Protein AF-A0AAV2GGN6-F1 (afdb_monomer)

pLDDT: mean 74.14, std 17.9, range [35.09, 96.12]

Sequence (179 aa):
MTMHTSRIVDLETQMGAIRLQMDFQHQDLKGVIAALATSTKESIAALTASLMRTQETLTLPSSLRNNYDQRPDHLHFRHQPRRPSIVDPYPRRELPYFSSSDPQVWVSKCNEIFMLYSILEDQKVDLISYYLEGRAHTWFEGWSSRRFPLLWGNFVDGLLRWFGSQVQTNVIATCNQLQ

Organism: NCBI:txid586398

Secondary structure (DSSP, 8-state):
-HHHHHHHHHHHHHHHHHHHHHHHHHHHHHHHHHHHHHHHHHHHHHHHHHHHHHHTTSS--S--------------------------SS---PPPPBSSS-HHHHHHHHHHHHHHTT--HHHHHHHHHTTB-THHHHHHHHHHTT-SS--HHHHHHHHHHHHHHHHHHHHHHHHTS--

Nearest PDB structures (foldseek):
  7r23-assembly1_A  TM=7.456E-01  e=6.331E-02  Homo sapiens
  7r24-assembly1_A  TM=7.784E-01  e=8.859E-02  Rattus norvegicus
  6s7x-assembly1_B  TM=8.802E-01  e=2.427E-01  Drosophila melanogaster
  6taq-assembly1_A  TM=8.472E-01  e=6.219E-01  Drosophila melanogaster

Mean predicted aligned error: 20.56 Å

Solvent-accessible surface area (backbone atoms only — not comparable to full-atom values): 11081 Å² total; per-residue (Å²): 127,69,68,65,55,55,54,49,54,50,50,53,50,51,52,51,51,52,50,53,51,50,53,50,53,52,50,51,53,51,49,53,52,51,53,52,53,50,51,54,53,51,51,54,52,52,50,52,55,52,52,56,61,59,55,65,76,71,62,76,78,87,80,83,80,82,87,88,88,76,84,83,92,78,94,72,78,93,70,74,79,74,72,79,72,81,70,68,90,56,82,82,76,72,80,76,74,41,61,83,67,66,60,67,64,50,52,54,53,52,51,53,49,33,65,76,68,65,58,50,65,80,48,47,42,65,60,47,56,78,38,37,34,69,67,44,33,61,49,45,59,66,57,51,77,78,51,81,81,60,46,47,70,62,50,51,55,50,48,42,61,70,53,53,58,60,58,56,54,55,58,59,54,61,67,72,73,76,122

Foldseek 3Di:
DPPVVVVVVVVVVVVVVVVVVVVVVVVVVVVVVVVVVVVVVVVVVVVVVVVVVVVVVPDDPPPPPDDDPDDDDDDDDPDDPDDPDPPPPDPPPDQAADDQPDLVVSLVSLVVVCVVVVPDQQCSLVVCLVRYDDPRNVQCVVVVVPDPPPGPVVVSVSCCVVRVVVVVVVVVVVVVVPD

Structure (mmCIF, N/CA/C/O backbone):
data_AF-A0AAV2GGN6-F1
#
_entry.id   AF-A0AAV2GGN6-F1
#
loop_
_atom_site.group_PDB
_atom_site.id
_atom_site.type_symbol
_atom_site.label_atom_id
_atom_site.label_alt_id
_atom_site.label_comp_id
_atom_site.label_asym_id
_atom_site.label_entity_id
_atom_site.label_seq_id
_atom_site.pdbx_PDB_ins_code
_atom_site.Cartn_x
_atom_site.Cartn_y
_atom_site.Cartn_z
_atom_site.occupancy
_atom_site.B_iso_or_equiv
_atom_site.auth_seq_id
_atom_site.auth_comp_id
_atom_site.auth_asym_id
_atom_site.auth_atom_id
_atom_site.pdbx_PDB_model_num
ATOM 1 N N . MET A 1 1 ? -59.449 15.358 -0.292 1.00 55.81 1 MET A N 1
ATOM 2 C CA . MET A 1 1 ? -58.340 15.893 0.535 1.00 55.81 1 MET A CA 1
ATOM 3 C C . MET A 1 1 ? -57.733 14.876 1.511 1.00 55.81 1 MET A C 1
ATOM 5 O O . MET A 1 1 ? -56.633 15.116 1.977 1.00 55.81 1 MET A O 1
ATOM 9 N N . THR A 1 2 ? -58.372 13.733 1.788 1.00 64.38 2 THR A N 1
ATOM 10 C CA . THR A 1 2 ? -57.956 12.762 2.826 1.00 64.38 2 THR A CA 1
ATOM 11 C C . THR A 1 2 ? -56.895 11.734 2.404 1.00 64.38 2 THR A C 1
ATOM 13 O O . THR A 1 2 ? -56.201 11.194 3.256 1.00 64.38 2 THR A O 1
ATOM 16 N N . MET A 1 3 ? -56.723 11.451 1.107 1.00 66.44 3 MET A N 1
ATOM 17 C CA . MET A 1 3 ? -55.714 10.471 0.665 1.00 66.44 3 MET A CA 1
ATOM 18 C C . MET A 1 3 ? -54.274 10.998 0.706 1.00 66.44 3 MET A C 1
ATOM 20 O O . MET A 1 3 ? -53.355 10.246 1.019 1.00 66.44 3 MET A O 1
ATOM 24 N N . HIS A 1 4 ? -54.061 12.287 0.427 1.00 65.25 4 HIS A N 1
ATOM 25 C CA . HIS A 1 4 ? -52.716 12.872 0.435 1.00 65.25 4 HIS A CA 1
ATOM 26 C C . HIS A 1 4 ? -52.099 12.898 1.837 1.00 65.25 4 HIS A C 1
ATOM 28 O O . HIS A 1 4 ? -50.909 12.637 1.982 1.00 65.25 4 HIS A O 1
ATOM 34 N N . THR A 1 5 ? -52.904 13.148 2.870 1.00 77.62 5 THR A N 1
ATOM 35 C CA . THR A 1 5 ? -52.447 13.169 4.265 1.00 77.62 5 THR A CA 1
ATOM 36 C C . THR A 1 5 ? -52.051 11.778 4.755 1.00 77.62 5 THR A C 1
ATOM 38 O O . THR A 1 5 ? -51.031 11.641 5.419 1.00 77.62 5 THR A O 1
ATOM 41 N N . SER A 1 6 ? -52.781 10.730 4.357 1.00 81.69 6 SER A N 1
ATOM 42 C CA . SER A 1 6 ? -52.441 9.346 4.718 1.00 81.69 6 SER A CA 1
ATOM 43 C C . SER A 1 6 ? -51.092 8.901 4.148 1.00 81.69 6 SER A C 1
ATOM 45 O O . SER A 1 6 ? -50.343 8.205 4.825 1.00 81.69 6 SER A O 1
ATOM 47 N N . ARG A 1 7 ? -50.766 9.309 2.914 1.00 88.81 7 ARG A N 1
ATOM 48 C CA . ARG A 1 7 ? -49.486 8.974 2.271 1.00 88.81 7 ARG A CA 1
ATOM 49 C C . ARG A 1 7 ? -48.304 9.713 2.903 1.00 88.81 7 ARG A C 1
ATOM 51 O O . ARG A 1 7 ? -47.210 9.168 2.946 1.00 88.81 7 ARG A O 1
ATOM 58 N N . ILE A 1 8 ? -48.520 10.933 3.395 1.00 86.06 8 ILE A N 1
ATOM 59 C CA . ILE A 1 8 ? -47.489 11.699 4.110 1.00 86.06 8 ILE A CA 1
ATOM 60 C C . ILE A 1 8 ? -47.148 11.016 5.441 1.00 86.06 8 ILE A C 1
ATOM 62 O O . ILE A 1 8 ? -45.977 10.765 5.698 1.00 86.06 8 ILE A O 1
ATOM 66 N N . VAL A 1 9 ? -48.155 10.618 6.225 1.00 88.88 9 VAL A N 1
ATOM 67 C CA . VAL A 1 9 ? -47.948 9.929 7.515 1.00 88.88 9 VAL A CA 1
ATOM 68 C C . VAL A 1 9 ? -47.248 8.575 7.341 1.00 88.88 9 VAL A C 1
ATOM 70 O O . VAL A 1 9 ? -46.387 8.210 8.142 1.00 88.88 9 VAL A O 1
ATOM 73 N N . ASP A 1 10 ? -47.574 7.836 6.278 1.00 92.06 10 ASP A N 1
ATOM 74 C CA . ASP A 1 10 ? -46.910 6.567 5.955 1.00 92.06 10 ASP A CA 1
ATOM 75 C C . ASP A 1 10 ? -45.419 6.770 5.628 1.00 92.06 10 ASP A C 1
ATOM 77 O O . ASP A 1 10 ? -44.558 6.082 6.175 1.00 92.06 10 ASP A O 1
ATOM 81 N N . LEU A 1 11 ? -45.090 7.782 4.817 1.00 90.62 11 LEU A N 1
ATOM 82 C CA . LEU A 1 11 ? -43.700 8.134 4.511 1.00 90.62 11 LEU A CA 1
ATOM 83 C C . LEU A 1 11 ? -42.930 8.610 5.749 1.00 90.62 11 LEU A C 1
ATOM 85 O O . LEU A 1 11 ? -41.775 8.230 5.925 1.00 90.62 11 LEU A O 1
ATOM 89 N N . GLU A 1 12 ? -43.549 9.407 6.620 1.00 91.69 12 GLU A N 1
ATOM 90 C CA . GLU A 1 12 ? -42.946 9.836 7.889 1.00 91.69 12 GLU A CA 1
ATOM 91 C C . GLU A 1 12 ? -42.658 8.643 8.807 1.00 91.69 12 GLU A C 1
ATOM 93 O O . GLU A 1 12 ? -41.586 8.559 9.409 1.00 91.69 12 GLU A O 1
ATOM 98 N N . THR A 1 13 ? -43.573 7.674 8.850 1.00 94.44 13 THR A N 1
ATOM 99 C CA . THR A 1 13 ? -43.412 6.440 9.628 1.00 94.44 13 THR A CA 1
ATOM 100 C C . THR A 1 13 ? -42.277 5.580 9.071 1.00 94.44 13 THR A C 1
ATOM 102 O O . THR A 1 13 ? -41.410 5.137 9.827 1.00 94.44 13 THR A O 1
ATOM 105 N N . GLN A 1 14 ? -42.222 5.387 7.750 1.00 93.94 14 GLN A N 1
ATOM 106 C CA . GLN A 1 14 ? -41.139 4.646 7.094 1.00 93.94 14 GLN A CA 1
ATOM 107 C C . GLN A 1 14 ? -39.782 5.328 7.294 1.00 93.94 14 GLN A C 1
ATOM 109 O O . GLN A 1 14 ? -38.791 4.665 7.596 1.00 93.94 14 GLN A O 1
ATOM 114 N N . MET A 1 15 ? -39.730 6.655 7.187 1.00 92.56 15 MET A N 1
ATOM 115 C CA . MET A 1 15 ? -38.515 7.433 7.423 1.00 92.56 15 MET A CA 1
ATOM 116 C C . MET A 1 15 ? -38.046 7.318 8.879 1.00 92.56 15 MET A C 1
ATOM 118 O O . MET A 1 15 ? -36.849 7.171 9.128 1.00 92.56 15 MET A O 1
ATOM 122 N N . GLY A 1 16 ? -38.981 7.317 9.834 1.00 94.88 16 GLY A N 1
ATOM 123 C CA . GLY A 1 16 ? -38.703 7.041 11.242 1.00 94.88 16 GLY A CA 1
ATOM 124 C C . GLY A 1 16 ? -38.118 5.643 11.459 1.00 94.88 16 GLY A C 1
ATOM 125 O O . GLY A 1 16 ? -37.103 5.505 12.139 1.00 94.88 16 GLY A O 1
ATOM 126 N N . ALA A 1 17 ? -38.694 4.619 10.825 1.00 94.31 17 ALA A N 1
ATOM 127 C CA . ALA A 1 17 ? -38.195 3.246 10.902 1.00 94.31 17 ALA A CA 1
ATOM 128 C C . ALA A 1 17 ? -36.783 3.100 10.307 1.00 94.31 17 ALA A C 1
ATOM 130 O O . ALA A 1 17 ? -35.915 2.487 10.925 1.00 94.31 17 ALA A O 1
ATOM 131 N N . ILE A 1 18 ? -36.521 3.717 9.148 1.00 94.88 18 ILE A N 1
ATOM 132 C CA . ILE A 1 18 ? -35.189 3.724 8.520 1.00 94.88 18 ILE A CA 1
ATOM 133 C C . ILE A 1 18 ? -34.170 4.427 9.417 1.00 94.88 18 ILE A C 1
ATOM 135 O O . ILE A 1 18 ? -33.051 3.940 9.575 1.00 94.88 18 ILE A O 1
ATOM 139 N N . ARG A 1 19 ? -34.548 5.551 10.035 1.00 94.88 19 ARG A N 1
ATOM 140 C CA . ARG A 1 19 ? -33.668 6.282 10.950 1.00 94.88 19 ARG A CA 1
ATOM 141 C C . ARG A 1 19 ? -33.281 5.432 12.159 1.00 94.88 19 ARG A C 1
ATOM 143 O O . ARG A 1 19 ? -32.097 5.328 12.457 1.00 94.88 19 ARG A O 1
ATOM 150 N N . LEU A 1 20 ? -34.252 4.772 12.790 1.00 95.31 20 LEU A N 1
ATOM 151 C CA . LEU A 1 20 ? -33.992 3.863 13.910 1.00 95.31 20 LEU A CA 1
ATOM 152 C C . LEU A 1 20 ? -33.123 2.669 13.494 1.00 95.31 20 LEU A C 1
ATOM 154 O O . LEU A 1 20 ? -32.221 2.282 14.234 1.00 95.31 20 LEU A O 1
ATOM 158 N N . GLN A 1 21 ? -33.346 2.117 12.299 1.00 96.12 21 GLN A N 1
ATOM 159 C CA . GLN A 1 21 ? -32.518 1.037 11.763 1.00 96.12 21 GLN A CA 1
ATOM 160 C C . GLN A 1 21 ? -31.066 1.486 11.547 1.00 96.12 21 GLN A C 1
ATOM 162 O O . GLN A 1 21 ? -30.135 0.757 11.889 1.00 96.12 21 GLN A O 1
ATOM 167 N N . MET A 1 22 ? -30.866 2.685 10.998 1.00 92.81 22 MET A N 1
ATOM 168 C CA . MET A 1 22 ? -29.540 3.270 10.804 1.00 92.81 22 MET A CA 1
ATOM 169 C C . MET A 1 22 ? -28.834 3.514 12.143 1.00 92.81 22 MET A C 1
ATOM 171 O O . MET A 1 22 ? -27.654 3.190 12.271 1.00 92.81 22 MET A O 1
ATOM 175 N N . ASP A 1 23 ? -29.552 4.018 13.151 1.00 95.19 23 ASP A N 1
ATOM 176 C CA . ASP A 1 23 ? -29.012 4.221 14.499 1.00 95.19 23 ASP A CA 1
ATOM 177 C C . ASP A 1 23 ? -28.602 2.887 15.149 1.00 95.19 23 ASP A C 1
ATOM 179 O O . ASP A 1 23 ? -27.521 2.793 15.736 1.00 95.19 23 ASP A O 1
ATOM 183 N N . PHE A 1 24 ? -29.408 1.834 14.976 1.00 95.44 24 PHE A N 1
ATOM 184 C CA . PHE A 1 24 ? -29.089 0.489 15.457 1.00 95.44 24 PHE A CA 1
ATOM 185 C C . PHE A 1 24 ? -27.831 -0.080 14.788 1.00 95.44 24 PHE A C 1
ATOM 187 O O . PHE A 1 24 ? -26.918 -0.530 15.477 1.00 95.44 24 PHE A O 1
ATOM 194 N N . GLN A 1 25 ? -27.736 -0.008 13.455 1.00 93.19 25 GLN A N 1
ATOM 195 C CA . GLN A 1 25 ? -26.551 -0.475 12.726 1.00 93.19 25 GLN A CA 1
ATOM 196 C C . GLN A 1 25 ? -25.294 0.312 13.110 1.00 93.19 25 GLN A C 1
ATOM 198 O O . GLN A 1 25 ? -24.215 -0.263 13.246 1.00 93.19 25 GLN A O 1
ATOM 203 N N .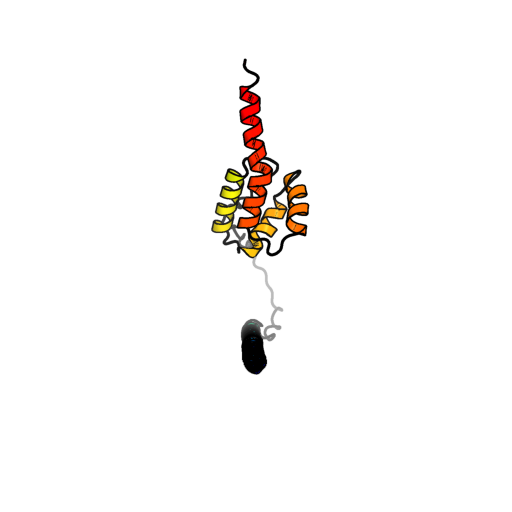 HIS A 1 26 ? -25.424 1.624 13.325 1.00 94.44 26 HIS A N 1
ATOM 204 C CA . HIS A 1 26 ? -24.313 2.460 13.772 1.00 94.44 26 HIS A CA 1
ATOM 205 C C . HIS A 1 26 ? -23.839 2.083 15.176 1.00 94.44 26 HIS A C 1
ATOM 207 O O . HIS A 1 26 ? -22.638 2.083 15.455 1.00 94.44 26 HIS A O 1
ATOM 213 N N . GLN A 1 27 ? -24.768 1.754 16.073 1.00 92.81 27 GLN A N 1
ATOM 214 C CA . GLN A 1 27 ? -24.443 1.308 17.423 1.00 92.81 27 GLN A CA 1
ATOM 215 C C . GLN A 1 27 ? -23.783 -0.075 17.430 1.00 92.81 27 GLN A C 1
ATOM 217 O O . GLN A 1 27 ? -22.797 -0.263 18.144 1.00 92.81 27 GLN A O 1
ATOM 222 N N . ASP A 1 28 ? -24.275 -1.007 16.614 1.00 94.50 28 ASP A N 1
ATOM 223 C CA . ASP A 1 28 ? -23.679 -2.334 16.445 1.00 94.50 28 ASP A CA 1
ATOM 224 C C . ASP A 1 28 ? -22.240 -2.231 15.921 1.00 94.50 28 ASP A C 1
ATOM 226 O O . ASP A 1 28 ? -21.305 -2.745 16.537 1.00 94.50 28 ASP A O 1
ATOM 230 N N . LEU A 1 29 ? -22.028 -1.430 14.871 1.00 92.38 29 LEU A N 1
ATOM 231 C CA . LEU A 1 29 ? -20.703 -1.194 14.298 1.00 92.38 29 LEU A CA 1
ATOM 232 C C . LEU A 1 29 ? -19.735 -0.575 15.318 1.00 92.38 29 LEU A C 1
ATOM 234 O O . LEU A 1 29 ? -18.584 -1.002 15.422 1.00 92.38 29 LEU A O 1
ATOM 238 N N . LYS A 1 30 ? -20.197 0.385 16.131 1.00 93.81 30 LYS A N 1
ATOM 239 C CA . LYS A 1 30 ? -19.409 0.923 17.253 1.00 93.81 30 LYS A CA 1
ATOM 240 C C . LYS A 1 30 ? -19.057 -0.149 18.284 1.00 93.81 30 LYS A C 1
ATOM 242 O O . LYS A 1 30 ? -17.935 -0.145 18.790 1.00 93.81 30 LYS A O 1
ATOM 247 N N . GLY A 1 31 ? -19.988 -1.052 18.586 1.00 95.38 31 GLY A N 1
ATOM 248 C CA . GLY A 1 31 ? -19.770 -2.179 19.491 1.00 95.38 31 GLY A CA 1
ATOM 249 C C . GLY A 1 31 ? -18.685 -3.125 18.979 1.00 95.38 31 GLY A C 1
ATOM 250 O O . GLY A 1 31 ? -17.745 -3.434 19.711 1.00 95.38 31 GLY A O 1
ATOM 251 N N . VAL A 1 32 ? -18.759 -3.509 17.703 1.00 95.81 32 VAL A N 1
ATOM 252 C CA . VAL A 1 32 ? -17.763 -4.375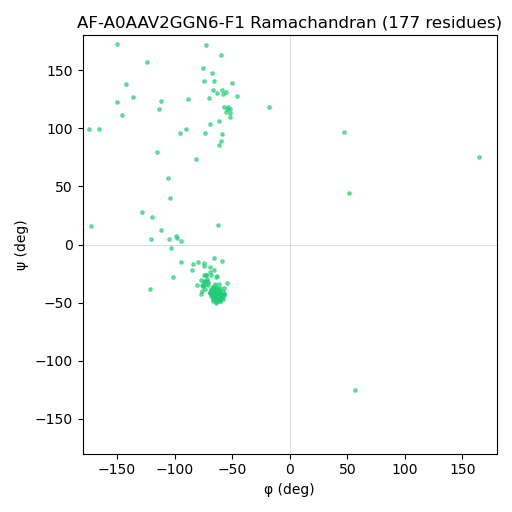 17.054 1.00 95.81 32 VAL A CA 1
ATOM 253 C C . VAL A 1 32 ? -16.377 -3.724 17.049 1.00 95.81 32 VAL A C 1
ATOM 255 O O . VAL A 1 32 ? -15.395 -4.378 17.399 1.00 95.81 32 VAL A O 1
ATOM 258 N N . ILE A 1 33 ? -16.281 -2.429 16.725 1.00 94.44 33 ILE A N 1
ATOM 259 C CA . ILE A 1 33 ? -15.005 -1.693 16.752 1.00 94.44 33 ILE A CA 1
ATOM 260 C C . ILE A 1 33 ? -14.417 -1.666 18.167 1.00 94.44 33 ILE A C 1
ATOM 262 O O . ILE A 1 33 ? -13.221 -1.907 18.335 1.00 94.44 33 ILE A O 1
ATOM 266 N N . ALA A 1 34 ? -15.236 -1.394 19.186 1.00 94.38 34 ALA A N 1
ATOM 267 C CA . ALA A 1 34 ? -14.774 -1.367 20.570 1.00 94.38 34 ALA A CA 1
ATOM 268 C C . ALA A 1 34 ? -14.257 -2.742 21.020 1.00 94.38 34 ALA A C 1
ATOM 270 O O . ALA A 1 34 ? -13.169 -2.820 21.587 1.00 94.38 34 ALA A O 1
ATOM 271 N N . ALA A 1 35 ? -14.983 -3.819 20.705 1.00 94.94 35 ALA A N 1
ATOM 272 C CA . ALA A 1 35 ? -14.580 -5.187 21.028 1.00 94.94 35 ALA A CA 1
ATOM 273 C C . ALA A 1 35 ? -13.280 -5.604 20.312 1.00 94.94 35 ALA A C 1
ATOM 275 O O . ALA A 1 35 ? -12.406 -6.247 20.900 1.00 94.94 35 ALA A O 1
ATOM 276 N N . LEU A 1 36 ? -13.112 -5.202 19.050 1.00 96.00 36 LEU A N 1
ATOM 277 C CA . LEU A 1 36 ? -11.872 -5.433 18.309 1.00 96.00 36 LEU A CA 1
ATOM 278 C C . LEU A 1 36 ? -10.697 -4.658 18.930 1.00 96.00 36 LEU A C 1
ATOM 280 O O . LEU A 1 36 ? -9.599 -5.198 19.086 1.00 96.00 36 LEU A O 1
ATOM 284 N N . ALA A 1 37 ? -10.920 -3.407 19.339 1.00 95.19 37 ALA A N 1
ATOM 285 C CA . ALA A 1 37 ? -9.905 -2.589 19.997 1.00 95.19 37 ALA A CA 1
ATOM 286 C C . ALA A 1 37 ? -9.493 -3.159 21.368 1.00 95.19 37 ALA A C 1
ATOM 288 O O . ALA A 1 37 ? -8.310 -3.159 21.708 1.00 95.19 37 ALA A O 1
ATOM 289 N N . THR A 1 38 ? -10.434 -3.695 22.152 1.00 94.88 38 THR A N 1
ATOM 290 C CA . THR A 1 38 ? -10.105 -4.356 23.425 1.00 94.88 38 THR A CA 1
ATOM 291 C C . THR A 1 38 ? -9.337 -5.650 23.195 1.00 94.88 38 THR A C 1
ATOM 293 O O . THR A 1 38 ? -8.305 -5.860 23.827 1.00 94.88 38 THR A O 1
ATOM 296 N N . SER A 1 39 ? -9.765 -6.469 22.231 1.00 94.38 39 SER A N 1
ATOM 297 C CA . SER A 1 39 ? -9.096 -7.733 21.916 1.00 94.38 39 SER A CA 1
ATOM 298 C C . SER A 1 39 ? -7.654 -7.529 21.430 1.00 94.38 39 SER A C 1
ATOM 300 O O . SER A 1 39 ? -6.742 -8.235 21.861 1.00 94.38 39 SER A O 1
ATOM 302 N N . THR A 1 40 ? -7.411 -6.522 20.586 1.00 94.19 40 THR A N 1
ATOM 303 C CA . THR A 1 40 ? -6.051 -6.181 20.129 1.00 94.19 40 THR A CA 1
ATOM 304 C C . THR A 1 40 ? -5.178 -5.647 21.264 1.00 94.19 40 THR A C 1
ATOM 306 O O . THR A 1 40 ? -4.014 -6.024 21.378 1.00 94.19 40 THR A O 1
ATOM 309 N N . LYS A 1 41 ? -5.733 -4.821 22.157 1.00 94.25 41 LYS A N 1
ATOM 310 C CA 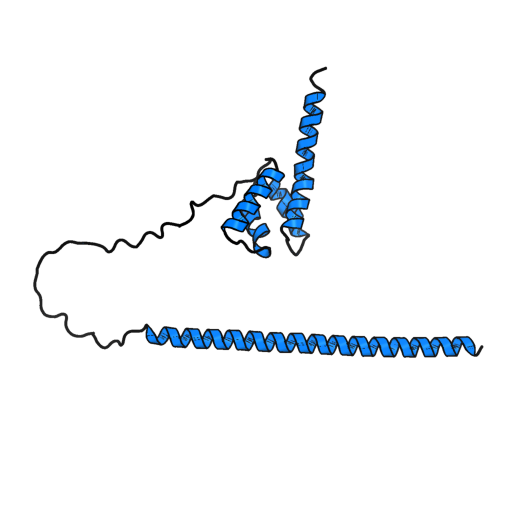. LYS A 1 41 ? -5.018 -4.347 23.349 1.00 94.25 41 LYS A CA 1
ATOM 311 C C . LYS A 1 41 ? -4.608 -5.505 24.264 1.00 94.25 41 LYS A C 1
ATOM 313 O O . LYS A 1 41 ? -3.477 -5.532 24.749 1.00 94.25 41 LYS A O 1
ATOM 318 N N . GLU A 1 42 ? -5.509 -6.455 24.492 1.00 95.62 42 GLU A N 1
ATOM 319 C CA . GLU A 1 42 ? -5.258 -7.630 25.331 1.00 95.62 42 GLU A CA 1
ATOM 320 C C . GLU A 1 42 ? -4.211 -8.564 24.721 1.00 95.62 42 GLU A C 1
ATOM 322 O O . GLU A 1 42 ? -3.293 -8.993 25.424 1.00 95.62 42 GLU A O 1
ATOM 327 N N . SER A 1 43 ? -4.284 -8.832 23.415 1.00 94.50 43 SER A N 1
ATOM 328 C CA . SER A 1 43 ? -3.302 -9.686 22.742 1.00 94.50 43 SER A CA 1
ATOM 329 C C . SER A 1 43 ? -1.899 -9.065 22.757 1.00 94.50 43 SER A C 1
ATOM 331 O O . SER A 1 43 ? -0.933 -9.758 23.080 1.00 94.50 43 SER A O 1
ATOM 333 N N . ILE A 1 44 ? -1.772 -7.751 22.532 1.00 95.94 44 ILE A N 1
ATOM 334 C CA . ILE A 1 44 ? -0.493 -7.027 22.654 1.00 95.94 44 ILE A CA 1
ATOM 335 C C . ILE A 1 44 ? 0.060 -7.108 24.085 1.00 95.94 44 ILE A C 1
ATOM 337 O O . ILE A 1 44 ? 1.257 -7.353 24.274 1.00 95.94 44 ILE A O 1
ATOM 341 N N . ALA A 1 45 ? -0.789 -6.933 25.103 1.00 94.00 45 ALA A N 1
ATOM 342 C CA . ALA A 1 45 ? -0.369 -7.037 26.500 1.00 94.00 45 ALA A CA 1
ATOM 343 C C . ALA A 1 45 ? 0.121 -8.457 26.841 1.00 94.00 45 ALA A C 1
ATOM 345 O O . ALA A 1 45 ? 1.168 -8.618 27.474 1.00 94.00 45 ALA A O 1
ATOM 346 N N . ALA A 1 46 ? -0.583 -9.489 26.367 1.00 94.12 46 ALA A N 1
ATOM 347 C CA . ALA A 1 46 ? -0.207 -10.887 26.569 1.00 94.12 46 ALA A CA 1
ATOM 348 C C . ALA A 1 46 ? 1.124 -11.243 25.884 1.00 94.12 46 ALA A C 1
ATOM 350 O O . ALA A 1 46 ? 1.966 -11.928 26.479 1.00 94.12 46 ALA A O 1
ATOM 351 N N . LEU A 1 47 ? 1.344 -10.751 24.660 1.00 94.69 47 LEU A N 1
ATOM 352 C CA . LEU A 1 47 ? 2.607 -10.926 23.941 1.00 94.69 47 LEU A CA 1
ATOM 353 C C . LEU A 1 47 ? 3.762 -10.223 24.666 1.00 94.69 47 LEU A C 1
ATOM 355 O O . LEU A 1 47 ? 4.797 -10.845 24.903 1.00 94.69 47 LEU A O 1
ATOM 359 N N . THR A 1 48 ? 3.565 -8.978 25.109 1.00 93.69 48 THR A N 1
ATOM 360 C CA . THR A 1 48 ? 4.564 -8.217 25.885 1.00 93.69 48 THR A CA 1
ATOM 361 C C . THR A 1 48 ? 4.953 -8.942 27.178 1.00 93.69 48 THR A C 1
ATOM 363 O O . THR A 1 48 ? 6.139 -9.111 27.464 1.00 93.69 48 THR A O 1
ATOM 366 N N . ALA A 1 49 ? 3.972 -9.439 27.937 1.00 91.38 49 ALA A N 1
ATOM 367 C CA . ALA A 1 49 ? 4.221 -10.188 29.171 1.00 91.38 49 ALA A CA 1
ATOM 368 C C . ALA A 1 49 ? 4.947 -11.521 28.919 1.00 91.38 49 ALA A C 1
ATOM 370 O O . ALA A 1 49 ? 5.745 -11.982 29.738 1.00 91.38 49 ALA A O 1
ATOM 371 N N . SER A 1 50 ? 4.674 -12.169 27.786 1.00 93.00 50 SER A N 1
ATOM 372 C CA . SER A 1 50 ? 5.363 -13.401 27.392 1.00 93.00 50 SER A CA 1
ATOM 373 C C . SER A 1 50 ? 6.822 -13.131 27.021 1.00 93.00 50 SER A C 1
ATOM 375 O O . SER A 1 50 ? 7.698 -13.870 27.463 1.00 93.00 50 SER A O 1
ATOM 377 N N . LEU A 1 51 ? 7.099 -12.031 26.315 1.00 90.12 51 LEU A N 1
ATOM 378 C CA . LEU A 1 51 ? 8.461 -11.616 25.979 1.00 90.12 51 LEU A CA 1
ATOM 379 C C . LEU A 1 51 ? 9.298 -11.309 27.231 1.00 90.12 51 LEU A C 1
ATOM 381 O O . LEU A 1 51 ? 10.402 -11.836 27.363 1.00 90.12 51 LEU A O 1
ATOM 385 N N . MET A 1 52 ? 8.766 -10.527 28.179 1.00 86.31 52 MET A N 1
ATOM 386 C CA . MET A 1 52 ? 9.487 -10.187 29.418 1.00 86.31 52 MET A CA 1
ATOM 387 C C . MET A 1 52 ? 9.901 -11.435 30.209 1.00 86.31 52 MET A C 1
ATOM 389 O O . MET A 1 52 ? 11.053 -11.546 30.623 1.00 86.31 52 MET A O 1
ATOM 393 N N . ARG A 1 53 ? 9.005 -12.426 30.323 1.00 83.06 53 ARG A N 1
ATOM 394 C CA . ARG A 1 53 ? 9.296 -13.702 31.004 1.00 83.06 53 ARG A CA 1
ATOM 395 C C . ARG A 1 53 ? 10.436 -14.490 30.354 1.00 83.06 53 ARG A C 1
ATOM 397 O O . ARG A 1 53 ? 11.204 -15.141 31.053 1.00 83.06 53 ARG A O 1
ATOM 404 N N . THR A 1 54 ? 10.580 -14.430 29.029 1.00 74.81 54 THR A N 1
ATOM 405 C CA . THR A 1 54 ? 11.692 -15.112 28.340 1.00 74.81 54 THR A CA 1
ATOM 406 C C . THR A 1 54 ? 13.044 -14.425 28.549 1.00 74.81 54 THR A C 1
ATOM 408 O O . THR A 1 54 ? 14.077 -15.092 28.518 1.00 74.81 54 THR A O 1
ATOM 411 N N . GLN A 1 55 ? 13.060 -13.114 28.806 1.00 60.62 55 GLN A N 1
ATOM 412 C CA . GLN A 1 55 ? 14.300 -12.347 28.939 1.00 60.62 55 GLN A CA 1
ATOM 413 C C . GLN A 1 55 ? 14.991 -12.561 30.298 1.00 60.62 55 GLN A C 1
ATOM 415 O O . GLN A 1 55 ? 16.220 -12.581 30.353 1.00 60.62 55 GLN A O 1
ATOM 420 N N . GLU A 1 56 ? 14.232 -12.828 31.369 1.00 58.16 56 GLU A N 1
ATOM 421 C CA . GLU A 1 56 ? 14.771 -13.147 32.707 1.00 58.16 56 GLU A CA 1
ATOM 422 C C . GLU A 1 56 ? 15.549 -14.477 32.756 1.00 58.16 56 GLU A C 1
ATOM 424 O O . GLU A 1 56 ? 16.407 -14.664 33.615 1.00 58.16 56 GLU A O 1
ATOM 429 N N . THR A 1 57 ? 15.316 -15.396 31.811 1.00 53.91 57 THR A N 1
ATOM 430 C CA . THR A 1 57 ? 16.022 -16.695 31.767 1.00 53.91 57 THR A CA 1
ATOM 431 C C . THR A 1 57 ? 17.433 -16.587 31.159 1.00 53.91 57 THR A C 1
ATOM 433 O O . THR A 1 57 ? 18.248 -17.492 31.325 1.00 53.91 57 THR A O 1
ATOM 436 N N . LEU A 1 58 ? 17.762 -15.481 30.477 1.00 50.97 58 LEU A N 1
ATOM 437 C CA . LEU A 1 58 ? 19.048 -15.295 29.782 1.00 50.97 58 LEU A CA 1
ATOM 438 C C . LEU A 1 58 ? 20.039 -14.378 30.519 1.00 50.97 58 LEU A C 1
ATOM 440 O O . LEU A 1 58 ? 21.179 -14.224 30.074 1.00 50.97 58 LEU A O 1
ATOM 444 N N . THR A 1 59 ? 19.660 -13.796 31.658 1.00 51.34 59 THR A N 1
ATOM 445 C CA . THR A 1 59 ? 20.582 -13.034 32.510 1.00 51.34 59 THR A CA 1
ATOM 446 C C . THR A 1 59 ? 21.229 -13.960 33.538 1.00 51.34 59 THR A C 1
ATOM 448 O O . THR A 1 59 ? 20.625 -14.302 34.551 1.00 51.34 59 THR A O 1
ATOM 451 N N . LEU A 1 60 ? 22.463 -14.390 33.257 1.00 55.22 60 LEU A N 1
ATOM 452 C CA . LEU A 1 60 ? 23.297 -15.177 34.173 1.00 55.22 60 LEU A CA 1
ATOM 453 C C . LEU A 1 60 ? 23.365 -14.536 35.577 1.00 55.22 60 LEU A C 1
ATOM 455 O O . LEU A 1 60 ? 23.552 -13.320 35.670 1.00 55.22 60 LEU A O 1
ATOM 459 N N . PRO A 1 61 ? 23.304 -15.321 36.671 1.00 48.62 61 PRO A N 1
ATOM 460 C CA . PRO A 1 61 ? 23.560 -14.803 38.006 1.00 48.62 61 PRO A CA 1
ATOM 461 C C . PRO A 1 61 ? 25.006 -14.307 38.116 1.00 48.62 61 PRO A C 1
ATOM 463 O O . PRO A 1 61 ? 25.960 -15.015 37.787 1.00 48.62 61 PRO A O 1
ATOM 466 N N . SER A 1 62 ? 25.162 -13.085 38.621 1.00 49.53 62 SER A N 1
ATOM 467 C CA . SER A 1 62 ? 26.402 -12.313 38.804 1.00 49.53 62 SER A CA 1
ATOM 468 C C . SER A 1 62 ? 27.432 -12.942 39.764 1.00 49.53 62 SER A C 1
ATOM 470 O O . SER A 1 62 ? 28.326 -12.256 40.260 1.00 49.53 62 SER A O 1
ATOM 472 N N . SER A 1 63 ? 27.308 -14.232 40.072 1.00 51.91 63 SER A N 1
ATOM 473 C CA . SER A 1 63 ? 27.960 -14.906 41.198 1.00 51.91 63 SER A CA 1
ATOM 474 C C . SER A 1 63 ? 29.293 -15.585 40.857 1.00 51.91 63 SER A C 1
ATOM 476 O O . SER A 1 63 ? 29.900 -16.175 41.742 1.00 51.91 63 SER A O 1
ATOM 478 N N . LEU A 1 64 ? 29.802 -15.483 39.623 1.00 49.00 64 LEU A N 1
ATOM 479 C CA . LEU A 1 64 ? 31.121 -16.023 39.239 1.00 49.00 64 LEU A CA 1
ATOM 480 C C . LEU A 1 64 ? 32.197 -14.934 39.098 1.00 49.00 64 LEU A C 1
ATOM 482 O O . LEU A 1 64 ? 33.024 -14.967 38.191 1.00 49.00 64 LEU A O 1
ATOM 486 N N . ARG A 1 65 ? 32.202 -13.943 39.996 1.00 48.69 65 ARG A N 1
ATOM 487 C CA . ARG A 1 65 ? 33.234 -12.893 40.048 1.00 48.69 65 ARG A CA 1
ATOM 488 C C . ARG A 1 65 ? 34.191 -13.100 41.219 1.00 48.69 65 ARG A C 1
ATOM 490 O O . ARG A 1 65 ? 34.291 -12.220 42.055 1.00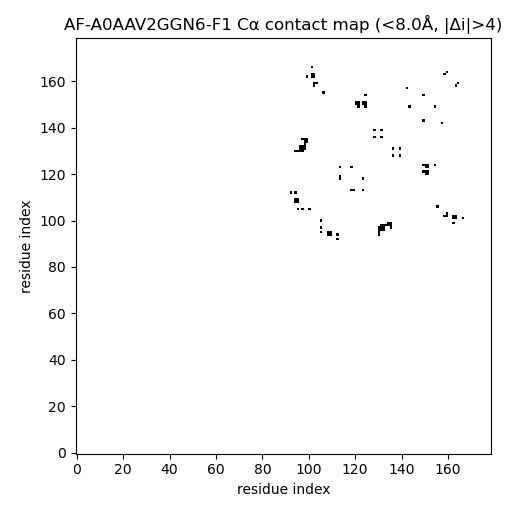 48.69 65 ARG A O 1
ATOM 497 N N . ASN A 1 66 ? 34.859 -14.249 41.295 1.00 51.53 66 ASN A N 1
ATOM 498 C CA . ASN A 1 66 ? 36.064 -14.439 42.113 1.00 51.53 66 ASN A CA 1
ATOM 499 C C . ASN A 1 66 ? 36.766 -15.734 41.692 1.00 51.53 66 ASN A C 1
ATOM 501 O O . ASN A 1 66 ? 36.318 -16.806 42.079 1.00 51.53 66 ASN A O 1
ATOM 505 N N . ASN A 1 67 ? 37.812 -15.612 40.867 1.00 49.78 67 ASN A N 1
ATOM 506 C CA . ASN A 1 67 ? 38.984 -16.505 40.778 1.00 49.78 67 ASN A CA 1
ATOM 507 C C . ASN A 1 67 ? 39.733 -16.240 39.462 1.00 49.78 67 ASN A C 1
ATOM 509 O O . ASN A 1 67 ? 39.635 -17.006 38.509 1.00 49.78 67 ASN A O 1
ATOM 513 N N . TYR A 1 68 ? 40.469 -15.130 39.391 1.00 43.97 68 TYR A N 1
ATOM 514 C CA . TYR A 1 68 ? 41.434 -14.893 38.307 1.00 43.97 68 TYR A CA 1
ATOM 515 C C . TYR A 1 68 ? 42.817 -14.508 38.833 1.00 43.97 68 TYR A C 1
ATOM 517 O O . TYR A 1 68 ? 43.576 -13.836 38.143 1.00 43.97 68 TYR A O 1
ATOM 525 N N . ASP A 1 69 ? 43.163 -14.962 40.037 1.00 49.12 69 ASP A N 1
ATOM 526 C CA . ASP A 1 69 ? 44.526 -14.845 40.540 1.00 49.12 69 ASP A CA 1
ATOM 527 C C . ASP A 1 69 ? 45.139 -16.237 40.717 1.00 49.12 69 ASP A C 1
ATOM 529 O O . ASP A 1 69 ? 45.114 -16.805 41.802 1.00 49.12 69 ASP A O 1
ATOM 533 N N . GLN A 1 70 ? 45.589 -16.812 39.593 1.00 41.44 70 GLN A N 1
ATOM 534 C CA . GLN A 1 70 ? 46.611 -17.866 39.484 1.00 41.44 70 GLN A CA 1
ATOM 535 C C . GLN A 1 70 ? 46.922 -18.135 37.990 1.00 41.44 70 GLN A C 1
ATOM 537 O O . GLN A 1 70 ? 46.186 -18.815 37.281 1.00 41.44 70 GLN A O 1
ATOM 542 N N . ARG A 1 71 ? 48.027 -17.545 37.506 1.00 42.31 71 ARG A N 1
ATOM 543 C CA . ARG A 1 71 ? 48.761 -17.863 36.249 1.00 42.31 71 ARG A CA 1
ATOM 544 C C . ARG A 1 71 ? 49.268 -19.334 36.275 1.00 42.31 71 ARG A C 1
ATOM 546 O O . ARG A 1 71 ? 49.376 -19.846 37.389 1.00 42.31 71 ARG A O 1
ATOM 553 N N . PRO A 1 72 ? 49.666 -20.010 35.159 1.00 46.72 72 PRO A N 1
ATOM 554 C CA . PRO A 1 72 ? 50.514 -19.444 34.097 1.00 46.72 72 PRO A CA 1
ATOM 555 C C . PRO A 1 72 ? 50.354 -19.957 32.643 1.00 46.72 72 PRO A C 1
ATOM 557 O O . PRO A 1 72 ? 49.63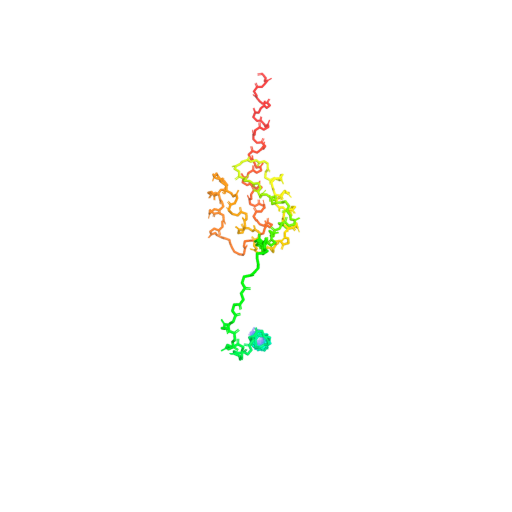5 -20.898 32.327 1.00 46.72 72 PRO A O 1
ATOM 560 N N . ASP A 1 73 ? 51.079 -19.233 31.784 1.00 50.84 73 ASP A N 1
ATOM 561 C CA . ASP A 1 73 ? 51.471 -19.459 30.389 1.00 50.84 73 ASP A CA 1
ATOM 562 C C . ASP A 1 73 ? 51.373 -20.891 29.845 1.00 50.84 73 ASP A C 1
ATOM 564 O O . ASP A 1 73 ? 52.183 -21.716 30.233 1.00 50.84 73 ASP A O 1
ATOM 568 N N . HIS A 1 74 ? 50.539 -21.118 28.819 1.00 52.19 74 HIS A N 1
ATOM 569 C CA . HIS A 1 74 ? 50.893 -21.970 27.675 1.00 52.19 74 HIS A CA 1
ATOM 570 C C . HIS A 1 74 ? 50.182 -21.496 26.394 1.00 52.19 74 HIS A C 1
ATOM 572 O O . HIS A 1 74 ? 48.961 -21.374 26.311 1.00 52.19 74 HIS A O 1
ATOM 578 N N . LEU A 1 75 ? 51.008 -21.199 25.394 1.00 54.59 75 LEU A N 1
ATOM 579 C CA . LEU A 1 75 ? 50.689 -20.784 24.033 1.00 54.59 75 LEU A CA 1
ATOM 580 C C . LEU A 1 75 ? 49.747 -21.769 23.329 1.00 54.59 75 LEU A C 1
ATOM 582 O O . LEU A 1 75 ? 50.188 -22.861 23.002 1.00 54.59 75 LEU A O 1
ATOM 586 N N . HIS A 1 76 ? 48.535 -21.358 22.952 1.00 50.84 76 HIS A N 1
ATOM 587 C CA . HIS A 1 76 ? 47.845 -21.956 21.807 1.00 50.84 76 HIS A CA 1
ATOM 588 C C . HIS A 1 76 ? 46.999 -20.917 21.069 1.00 50.84 76 HIS A C 1
ATOM 590 O O . HIS A 1 76 ? 45.996 -20.414 21.560 1.00 50.84 76 HIS A O 1
ATOM 596 N N . PHE A 1 77 ? 47.464 -20.619 19.856 1.00 49.59 77 PHE A N 1
ATOM 597 C CA . PHE A 1 77 ? 46.648 -20.413 18.668 1.00 49.59 77 PHE A CA 1
ATOM 598 C C . PHE A 1 77 ? 45.424 -19.503 18.828 1.00 49.59 77 PHE A C 1
ATOM 600 O O . PHE A 1 77 ? 44.317 -19.912 19.171 1.00 49.59 77 PHE A O 1
ATOM 607 N N . ARG A 1 78 ? 45.627 -18.240 18.450 1.00 48.25 78 ARG A N 1
ATOM 608 C CA . ARG A 1 78 ? 44.560 -17.286 18.168 1.00 48.25 78 ARG A CA 1
ATOM 609 C C . ARG A 1 78 ? 43.683 -17.809 17.027 1.00 48.25 78 ARG A C 1
ATOM 611 O O . ARG A 1 78 ? 43.890 -17.479 15.863 1.00 48.25 78 ARG A O 1
ATOM 618 N N . HIS A 1 79 ? 42.661 -18.576 17.365 1.00 51.22 79 HIS A N 1
ATOM 619 C CA . HIS A 1 79 ? 41.476 -18.721 16.541 1.00 51.22 79 HIS A CA 1
ATOM 620 C C . HIS A 1 79 ? 40.443 -17.733 17.068 1.00 51.22 79 HIS A C 1
ATOM 622 O O . HIS A 1 79 ? 39.745 -17.982 18.045 1.00 51.22 79 HIS A O 1
ATOM 628 N N . GLN A 1 80 ? 40.380 -16.562 16.428 1.00 55.12 80 GLN A N 1
ATOM 629 C CA . GLN A 1 80 ? 39.162 -15.762 16.494 1.00 55.12 80 GLN A CA 1
ATOM 630 C C . GLN A 1 80 ? 38.013 -16.664 16.021 1.00 55.12 80 GLN A C 1
ATOM 632 O O . GLN A 1 80 ? 38.151 -17.263 14.948 1.00 55.12 80 GLN A O 1
ATOM 637 N N . PRO A 1 81 ? 36.885 -16.760 16.743 1.00 47.53 81 PRO A N 1
ATOM 638 C CA . PRO A 1 81 ? 35.678 -17.271 16.129 1.00 47.53 81 PRO A CA 1
ATOM 639 C C . PRO A 1 81 ? 35.353 -16.298 14.997 1.00 47.53 81 PRO A C 1
ATOM 641 O O . PRO A 1 81 ? 34.980 -15.146 15.232 1.00 47.53 81 PRO A O 1
ATOM 644 N N . ARG A 1 82 ? 35.581 -16.732 13.751 1.00 49.25 82 ARG A N 1
ATOM 645 C CA . ARG A 1 82 ? 35.027 -16.043 12.590 1.00 49.25 82 ARG A CA 1
ATOM 646 C C . ARG A 1 82 ? 33.539 -15.921 12.878 1.00 49.25 82 ARG A C 1
ATOM 648 O O . ARG A 1 82 ? 32.862 -16.937 13.021 1.00 49.25 82 ARG A O 1
ATOM 655 N N . ARG A 1 83 ? 33.050 -14.684 13.001 1.00 52.94 83 ARG A N 1
ATOM 656 C CA . ARG A 1 83 ? 31.613 -14.417 12.932 1.00 52.94 83 ARG A CA 1
ATOM 657 C C . ARG A 1 83 ? 31.097 -15.200 11.723 1.00 52.94 83 ARG A C 1
ATOM 659 O O . ARG A 1 83 ? 31.721 -15.067 10.665 1.00 52.94 83 ARG A O 1
ATOM 666 N N . PRO A 1 84 ? 30.046 -16.026 11.848 1.00 54.00 84 PRO A N 1
ATOM 667 C CA . PRO A 1 84 ? 29.421 -16.579 10.663 1.00 54.00 84 PRO A CA 1
ATOM 668 C C . PRO A 1 84 ? 29.047 -15.378 9.799 1.00 54.00 84 PRO A C 1
ATOM 670 O O . PRO A 1 84 ? 28.271 -14.519 10.221 1.00 54.00 84 PRO A O 1
ATOM 673 N N . SER A 1 85 ? 29.682 -15.253 8.631 1.00 60.06 85 SER A N 1
ATOM 674 C CA . SER A 1 85 ? 29.146 -14.370 7.611 1.00 60.06 85 SER A CA 1
ATOM 675 C C . SER A 1 85 ? 27.739 -14.887 7.388 1.00 60.06 85 SER A C 1
ATOM 677 O O . SER A 1 85 ? 27.583 -16.060 7.043 1.00 60.06 85 SER A O 1
ATOM 679 N N . ILE A 1 86 ? 26.731 -14.058 7.646 1.00 58.31 86 ILE A N 1
ATOM 680 C CA . ILE A 1 86 ? 25.404 -14.294 7.097 1.00 58.31 86 ILE A CA 1
ATOM 681 C C . ILE A 1 86 ? 25.638 -14.309 5.590 1.00 58.31 86 ILE A C 1
ATOM 683 O O . ILE A 1 86 ? 25.810 -13.268 4.960 1.00 58.31 86 ILE A O 1
ATOM 687 N N . VAL A 1 87 ? 25.820 -15.510 5.047 1.00 57.88 87 VAL A N 1
ATOM 688 C CA . VAL A 1 87 ? 25.791 -15.736 3.617 1.00 57.88 87 VAL A CA 1
ATOM 689 C C . VAL A 1 87 ? 24.329 -15.520 3.298 1.00 57.88 87 VAL A C 1
ATOM 691 O O . VAL A 1 87 ? 23.491 -16.322 3.702 1.00 57.88 87 VAL A O 1
ATOM 694 N N . ASP A 1 88 ? 24.031 -14.361 2.719 1.00 54.22 88 ASP A N 1
ATOM 695 C CA . ASP A 1 88 ? 22.695 -14.030 2.249 1.00 54.22 88 ASP A CA 1
ATOM 696 C C . ASP A 1 88 ? 22.245 -15.204 1.356 1.00 54.22 88 ASP A C 1
ATOM 698 O O . ASP A 1 88 ? 22.897 -15.456 0.337 1.00 54.22 88 ASP A O 1
ATOM 702 N N . PRO A 1 89 ? 21.226 -15.999 1.742 1.00 54.88 89 PRO A N 1
ATOM 703 C CA . PRO A 1 89 ? 20.865 -17.220 1.013 1.00 54.88 89 PRO A CA 1
ATOM 704 C C . PRO A 1 89 ? 20.340 -16.929 -0.393 1.00 54.88 89 PRO A C 1
ATOM 706 O O . PRO A 1 89 ? 20.175 -17.840 -1.201 1.00 54.88 89 PRO A O 1
ATOM 709 N N . TYR A 1 90 ? 20.064 -15.658 -0.675 1.00 49.31 90 TYR A N 1
ATOM 710 C CA . TYR A 1 90 ? 19.570 -15.194 -1.947 1.00 49.31 90 TYR A CA 1
ATOM 711 C C . TYR A 1 90 ? 20.648 -14.349 -2.620 1.00 49.31 90 TYR A C 1
ATOM 713 O O . TYR A 1 90 ? 21.079 -13.349 -2.037 1.00 49.31 90 TYR A O 1
ATOM 721 N N . PRO A 1 91 ? 21.080 -14.690 -3.852 1.00 51.38 91 PRO A N 1
ATOM 722 C CA . PRO A 1 91 ? 21.811 -13.731 -4.662 1.00 51.38 91 PRO A CA 1
ATOM 723 C C . PRO A 1 91 ? 20.939 -12.481 -4.720 1.00 51.38 91 PRO A C 1
ATOM 725 O O . PRO A 1 91 ? 19.780 -12.563 -5.129 1.00 51.38 91 PRO A O 1
ATOM 728 N N . ARG A 1 92 ? 21.462 -11.364 -4.207 1.00 51.97 92 ARG A N 1
ATOM 729 C CA . ARG A 1 92 ? 20.773 -10.077 -4.104 1.00 51.97 92 ARG A CA 1
ATOM 730 C C . ARG A 1 92 ? 20.427 -9.641 -5.532 1.00 51.97 92 ARG A C 1
ATOM 732 O O . ARG A 1 92 ? 21.233 -9.007 -6.201 1.00 51.97 92 ARG A O 1
ATOM 739 N N . ARG A 1 93 ? 19.284 -10.098 -6.056 1.00 54.44 93 ARG A N 1
ATOM 740 C CA . ARG A 1 93 ? 18.780 -9.687 -7.364 1.00 54.44 93 ARG A CA 1
ATOM 741 C C . ARG A 1 93 ? 18.283 -8.270 -7.162 1.00 54.44 93 ARG A C 1
ATOM 743 O O . ARG A 1 93 ? 17.201 -8.057 -6.627 1.00 54.44 93 ARG A O 1
ATOM 750 N N . GLU A 1 94 ? 19.138 -7.317 -7.498 1.00 61.31 94 GLU A N 1
ATOM 751 C CA . GLU A 1 94 ? 18.808 -5.902 -7.439 1.00 61.31 94 GLU A CA 1
ATOM 752 C C . GLU A 1 94 ? 17.599 -5.639 -8.343 1.00 61.31 94 GLU A C 1
ATOM 754 O O . GLU A 1 94 ? 17.518 -6.138 -9.471 1.00 61.31 94 GLU A O 1
ATOM 759 N N . LEU A 1 95 ? 16.620 -4.902 -7.814 1.00 63.34 95 LEU A N 1
ATOM 760 C CA . LEU A 1 95 ? 15.472 -4.448 -8.589 1.00 63.34 95 LEU A CA 1
ATOM 761 C C . LEU A 1 95 ? 15.986 -3.624 -9.781 1.00 63.34 95 LEU A C 1
ATOM 763 O O . LEU A 1 95 ? 16.812 -2.729 -9.592 1.00 63.34 95 LEU A O 1
ATOM 767 N N . PRO A 1 96 ? 15.544 -3.921 -11.015 1.00 67.69 96 PRO A N 1
ATOM 768 C CA . PRO A 1 96 ? 16.011 -3.190 -12.183 1.00 67.69 96 PRO A CA 1
ATOM 769 C C . PRO A 1 96 ? 15.520 -1.738 -12.126 1.00 67.69 96 PRO A C 1
ATOM 771 O O . PRO A 1 96 ? 14.333 -1.501 -11.907 1.00 67.69 96 PRO A O 1
ATOM 774 N N . TYR A 1 97 ? 16.403 -0.771 -12.373 1.00 69.44 97 TYR A N 1
ATOM 775 C CA . TYR A 1 97 ? 16.025 0.640 -12.489 1.00 69.44 97 TYR A CA 1
ATOM 776 C C . TYR A 1 97 ? 15.138 0.885 -13.718 1.00 69.44 97 TYR A C 1
ATOM 778 O O . TYR A 1 97 ? 15.367 0.317 -14.793 1.00 69.44 97 TYR A O 1
ATOM 786 N N . PHE A 1 98 ? 14.129 1.747 -13.571 1.00 69.00 98 PHE A N 1
ATOM 787 C CA . PHE A 1 98 ? 13.219 2.122 -14.653 1.00 69.00 98 PHE A CA 1
ATOM 788 C C . PHE A 1 98 ? 13.376 3.591 -15.036 1.00 69.00 98 PHE A C 1
ATOM 790 O O . PHE A 1 98 ? 13.075 4.488 -14.251 1.00 69.00 98 PHE A O 1
ATOM 797 N N . SER A 1 99 ? 13.808 3.822 -16.278 1.00 59.53 99 SER A N 1
ATOM 798 C CA . SER A 1 99 ? 13.996 5.163 -16.851 1.00 59.53 99 SER A CA 1
ATOM 799 C C . SER A 1 99 ? 13.154 5.391 -18.122 1.00 59.53 99 SER A C 1
ATOM 801 O O . SER A 1 99 ? 12.603 6.477 -18.314 1.00 59.53 99 SER A O 1
ATOM 803 N N . SER A 1 100 ? 13.008 4.375 -18.993 1.00 58.22 100 SER A N 1
ATOM 804 C CA . SER A 1 100 ? 12.131 4.404 -20.193 1.00 58.22 100 SER A CA 1
ATOM 805 C C . SER A 1 100 ? 11.989 3.055 -20.937 1.00 58.22 100 SER A C 1
ATOM 807 O O . SER A 1 100 ? 11.587 3.034 -22.098 1.00 58.22 100 SER A O 1
ATOM 809 N N . SER A 1 101 ? 12.354 1.933 -20.310 1.00 62.31 101 SER A N 1
ATOM 810 C CA . SER A 1 101 ? 12.297 0.589 -20.911 1.00 62.31 101 SER A CA 1
ATOM 811 C C . SER A 1 101 ? 10.856 0.072 -21.043 1.00 62.31 101 SER A C 1
ATOM 813 O O . SER A 1 101 ? 9.933 0.693 -20.522 1.00 62.31 101 SER A O 1
ATOM 815 N N . ASP A 1 102 ? 10.643 -1.058 -21.733 1.00 74.31 102 ASP A N 1
ATOM 816 C CA . ASP A 1 102 ? 9.315 -1.670 -21.879 1.00 74.31 102 ASP A CA 1
ATOM 817 C C . ASP A 1 102 ? 8.636 -1.866 -20.509 1.00 74.31 102 ASP A C 1
ATOM 819 O O . ASP A 1 102 ? 9.056 -2.735 -19.728 1.00 74.31 102 ASP A O 1
ATOM 823 N N . PRO A 1 103 ? 7.571 -1.101 -20.195 1.00 79.56 103 PRO A N 1
ATOM 824 C CA . PRO A 1 103 ? 6.976 -1.100 -18.862 1.00 79.56 103 PRO A CA 1
ATOM 825 C C . PRO A 1 103 ? 6.377 -2.465 -18.508 1.00 79.56 103 PRO A C 1
ATOM 827 O O . PRO A 1 103 ? 6.389 -2.852 -17.345 1.00 79.56 103 PRO A O 1
ATOM 830 N N . GLN A 1 104 ? 5.936 -3.248 -19.501 1.00 79.75 104 GLN A N 1
ATOM 831 C CA . GLN A 1 104 ? 5.464 -4.619 -19.285 1.00 79.75 104 GLN A CA 1
ATOM 832 C C . GLN A 1 104 ? 6.576 -5.564 -18.817 1.00 79.75 104 GLN A C 1
ATOM 834 O O . GLN A 1 104 ? 6.392 -6.3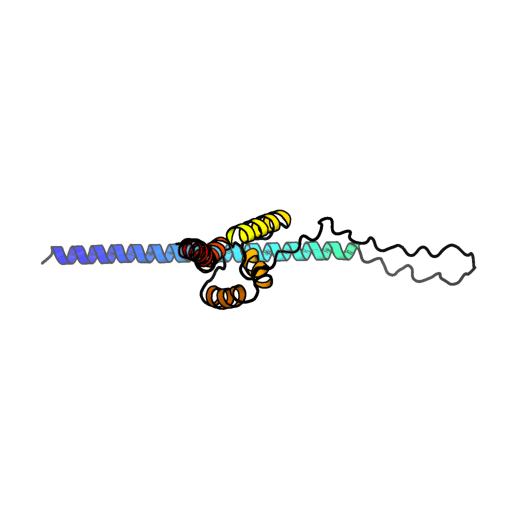09 -17.853 1.00 79.75 104 GLN A O 1
ATOM 839 N N . VAL A 1 105 ? 7.739 -5.524 -19.473 1.00 80.38 105 VAL A N 1
ATOM 840 C CA . VAL A 1 105 ? 8.886 -6.375 -19.121 1.00 80.38 105 VAL A CA 1
ATOM 841 C C . VAL A 1 105 ? 9.403 -6.006 -17.735 1.00 80.38 105 VAL A C 1
ATOM 843 O O . VAL A 1 105 ? 9.750 -6.883 -16.944 1.00 80.38 105 VAL A O 1
ATOM 846 N N . TRP A 1 106 ? 9.426 -4.712 -17.419 1.00 84.44 106 TRP A N 1
ATOM 847 C CA . TRP A 1 106 ? 9.847 -4.235 -16.109 1.00 84.44 106 TRP A CA 1
ATOM 848 C C . TRP A 1 106 ? 8.878 -4.653 -14.995 1.00 84.44 106 TRP A C 1
ATOM 850 O O . TRP A 1 106 ? 9.309 -5.269 -14.023 1.00 84.44 106 TRP A O 1
ATOM 860 N N . VAL A 1 107 ? 7.568 -4.449 -15.177 1.00 85.94 107 VAL A N 1
ATOM 861 C CA . VAL A 1 107 ? 6.539 -4.892 -14.219 1.00 85.94 107 VAL A CA 1
ATOM 862 C C . VAL A 1 107 ? 6.605 -6.403 -13.981 1.00 85.94 107 VAL A C 1
ATOM 864 O O . VAL A 1 107 ? 6.503 -6.849 -12.838 1.00 85.94 107 VAL A O 1
ATOM 867 N N . SER A 1 108 ? 6.833 -7.202 -15.029 1.00 83.38 108 SER A N 1
ATOM 868 C CA . SER A 1 108 ? 6.985 -8.655 -14.890 1.00 83.38 108 SER A CA 1
ATOM 869 C C . SER A 1 108 ? 8.180 -9.034 -14.007 1.00 83.38 108 SER A C 1
ATOM 871 O O . SER A 1 108 ? 8.055 -9.927 -13.170 1.00 83.38 108 SER A O 1
ATOM 873 N N . LYS A 1 109 ? 9.319 -8.343 -14.148 1.00 82.62 109 LYS A N 1
ATOM 874 C CA . LYS A 1 109 ? 10.508 -8.560 -13.303 1.00 82.62 109 LYS A CA 1
ATOM 875 C C . LYS A 1 109 ? 10.269 -8.131 -11.855 1.00 82.62 109 LYS A C 1
ATOM 877 O O . LYS A 1 109 ? 10.682 -8.834 -10.937 1.00 82.62 109 LYS A O 1
ATOM 882 N N . CYS A 1 110 ? 9.571 -7.017 -11.637 1.00 84.69 110 CYS A N 1
ATOM 883 C CA . CYS A 1 110 ? 9.181 -6.580 -10.295 1.00 84.69 110 CYS A CA 1
ATOM 884 C C . CYS A 1 110 ? 8.278 -7.616 -9.612 1.00 84.69 110 CYS A C 1
ATOM 886 O O . CYS A 1 110 ? 8.519 -7.966 -8.461 1.00 84.69 110 CYS A O 1
ATOM 888 N N . ASN A 1 111 ? 7.300 -8.174 -10.334 1.00 86.19 111 ASN A N 1
ATOM 889 C CA . ASN A 1 111 ? 6.424 -9.223 -9.807 1.00 86.19 111 ASN A CA 1
ATOM 890 C C . ASN A 1 111 ? 7.196 -10.493 -9.413 1.00 86.19 111 ASN A C 1
ATOM 892 O O . ASN A 1 111 ? 6.911 -11.070 -8.365 1.00 86.19 111 ASN A O 1
ATOM 896 N N . GLU A 1 112 ? 8.186 -10.914 -10.208 1.00 84.25 112 GLU A N 1
ATOM 897 C CA . GLU A 1 112 ? 9.058 -12.051 -9.870 1.00 84.25 112 GLU A CA 1
ATOM 898 C C . GLU A 1 112 ? 9.802 -11.808 -8.547 1.00 84.25 112 GLU A C 1
ATOM 900 O O . GLU A 1 112 ? 9.826 -12.673 -7.673 1.00 84.25 112 GLU A O 1
ATOM 905 N N . ILE A 1 113 ? 10.340 -10.601 -8.363 1.00 81.25 113 ILE A N 1
ATOM 906 C CA . ILE A 1 113 ? 11.049 -10.196 -7.143 1.00 81.25 113 ILE A CA 1
ATOM 907 C C . ILE A 1 113 ? 10.090 -10.116 -5.948 1.00 81.25 113 ILE A C 1
ATOM 909 O O . ILE A 1 113 ? 10.420 -10.595 -4.865 1.00 81.25 113 ILE A O 1
ATOM 913 N N . PHE A 1 114 ? 8.882 -9.581 -6.124 1.00 86.38 114 PHE A N 1
ATOM 914 C CA . PHE A 1 114 ? 7.892 -9.525 -5.047 1.00 86.38 114 PHE A CA 1
ATOM 915 C C . PHE A 1 114 ? 7.485 -10.904 -4.544 1.00 86.38 114 PHE A C 1
ATOM 917 O O . PHE A 1 114 ? 7.329 -11.083 -3.339 1.00 86.38 114 PHE A O 1
ATOM 924 N N . MET A 1 115 ? 7.342 -11.874 -5.450 1.00 85.06 115 MET A N 1
ATOM 925 C CA . MET A 1 115 ? 7.076 -13.262 -5.075 1.00 85.06 115 MET A CA 1
ATOM 926 C C . MET A 1 115 ? 8.279 -13.883 -4.363 1.00 85.06 115 MET A C 1
ATOM 928 O O . MET A 1 115 ? 8.108 -14.533 -3.336 1.00 85.06 115 MET A O 1
ATOM 932 N N . LEU A 1 116 ? 9.493 -13.641 -4.867 1.00 81.56 116 LEU A N 1
ATOM 933 C CA . LEU A 1 116 ? 10.723 -14.189 -4.295 1.00 81.56 116 LEU A CA 1
ATOM 934 C C . LEU A 1 116 ? 10.972 -13.702 -2.859 1.00 81.56 116 LEU A C 1
ATOM 936 O O . LEU A 1 116 ? 11.350 -14.493 -2.000 1.00 81.56 116 LEU A O 1
ATOM 940 N N . TYR A 1 117 ? 10.735 -12.416 -2.595 1.00 83.44 117 TYR A N 1
ATOM 941 C CA . TYR A 1 117 ? 10.966 -11.791 -1.288 1.00 83.44 117 TYR A CA 1
ATOM 942 C C . TYR A 1 117 ? 9.701 -11.667 -0.426 1.00 83.44 117 TYR A C 1
ATOM 944 O O . TYR A 1 117 ? 9.763 -11.085 0.653 1.00 83.44 117 TYR A O 1
ATOM 952 N N . SER A 1 118 ? 8.564 -12.219 -0.870 1.00 83.81 118 SER A N 1
ATOM 953 C CA . SER A 1 118 ? 7.274 -12.148 -0.159 1.00 83.81 118 SER A CA 1
ATOM 954 C C . SER A 1 118 ? 6.876 -10.718 0.242 1.00 83.81 118 SER A C 1
ATOM 956 O O . SER A 1 118 ? 6.441 -10.468 1.365 1.00 83.81 118 SER A O 1
ATOM 958 N N . ILE A 1 119 ? 7.037 -9.766 -0.682 1.00 83.56 119 ILE A N 1
ATOM 959 C CA . ILE A 1 119 ? 6.712 -8.353 -0.445 1.00 83.56 119 ILE A CA 1
ATOM 960 C C . ILE A 1 119 ? 5.192 -8.180 -0.340 1.00 83.56 119 ILE A C 1
ATOM 962 O O . ILE A 1 119 ? 4.449 -8.577 -1.246 1.00 83.56 119 ILE A O 1
ATOM 966 N N . LEU A 1 120 ? 4.738 -7.567 0.757 1.00 84.75 120 LEU A N 1
ATOM 967 C CA . LEU A 1 120 ? 3.321 -7.303 1.012 1.00 84.75 120 LEU A CA 1
ATOM 968 C C . LEU A 1 120 ? 2.758 -6.268 0.026 1.00 84.75 120 LEU A C 1
ATOM 970 O O . LEU A 1 120 ? 3.467 -5.368 -0.418 1.00 84.75 120 LEU A O 1
ATOM 974 N N . GLU A 1 121 ? 1.478 -6.404 -0.329 1.00 82.19 121 GLU A N 1
ATOM 975 C CA . GLU A 1 121 ? 0.813 -5.600 -1.369 1.00 82.19 121 GLU A CA 1
ATOM 976 C C . GLU A 1 121 ? 0.881 -4.087 -1.108 1.00 82.19 121 GLU A C 1
ATOM 978 O O . GLU A 1 121 ? 1.082 -3.306 -2.036 1.00 82.19 121 GLU A O 1
ATOM 983 N N . ASP A 1 122 ? 0.765 -3.692 0.156 1.00 82.75 122 ASP A N 1
ATOM 984 C CA . ASP A 1 122 ? 0.860 -2.318 0.651 1.00 82.75 122 ASP A CA 1
ATOM 985 C C . ASP A 1 122 ? 2.276 -1.735 0.552 1.00 82.75 122 ASP A C 1
ATOM 987 O O . ASP A 1 122 ? 2.430 -0.524 0.446 1.00 82.75 122 ASP A O 1
ATOM 991 N N . GLN A 1 123 ? 3.307 -2.582 0.521 1.00 85.19 123 GLN A N 1
ATOM 992 C CA . GLN A 1 123 ? 4.713 -2.166 0.467 1.00 85.19 123 GLN A CA 1
ATOM 993 C C . GLN A 1 123 ? 5.275 -2.119 -0.958 1.00 85.19 123 GLN A C 1
ATOM 995 O O . GLN A 1 123 ? 6.337 -1.541 -1.188 1.00 85.19 123 GLN A O 1
ATOM 1000 N N . LYS A 1 124 ? 4.590 -2.726 -1.936 1.00 87.19 124 LYS A N 1
ATOM 1001 C CA . LYS A 1 124 ? 5.094 -2.865 -3.314 1.00 87.19 124 LYS A CA 1
ATOM 1002 C C . LYS A 1 124 ? 5.353 -1.523 -3.991 1.00 87.19 124 LYS A C 1
ATOM 1004 O O . LYS A 1 124 ? 6.410 -1.338 -4.591 1.00 87.19 124 LYS A O 1
ATOM 1009 N N . VAL A 1 125 ? 4.390 -0.602 -3.919 1.00 86.88 125 VAL A N 1
ATOM 1010 C CA . VAL A 1 125 ? 4.493 0.703 -4.592 1.00 86.88 125 VAL A CA 1
ATOM 1011 C C . VAL A 1 125 ? 5.557 1.573 -3.928 1.00 86.88 125 VAL A C 1
ATOM 1013 O O . VAL A 1 125 ? 6.376 2.164 -4.631 1.00 86.88 125 VAL A O 1
ATOM 1016 N N . ASP A 1 126 ? 5.605 1.575 -2.597 1.00 86.38 126 ASP A N 1
ATOM 1017 C CA . ASP A 1 126 ? 6.624 2.297 -1.835 1.00 86.38 126 ASP A CA 1
ATOM 1018 C C . ASP A 1 126 ? 8.025 1.776 -2.164 1.00 86.38 126 ASP A C 1
ATOM 1020 O O . ASP A 1 126 ? 8.911 2.561 -2.494 1.00 86.38 126 ASP A O 1
ATOM 1024 N N . LEU A 1 127 ? 8.216 0.453 -2.185 1.00 85.50 127 LEU A N 1
ATOM 1025 C CA . LEU A 1 1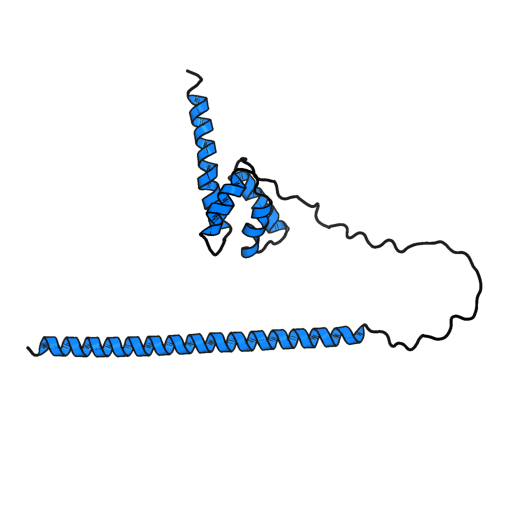27 ? 9.493 -0.164 -2.539 1.00 85.50 127 LEU A CA 1
ATOM 1026 C C . LEU A 1 127 ? 9.934 0.207 -3.959 1.00 85.50 127 LEU A C 1
ATOM 1028 O O . LEU A 1 127 ? 11.096 0.531 -4.183 1.00 85.50 127 LEU A O 1
ATOM 1032 N N . ILE A 1 128 ? 9.019 0.172 -4.924 1.00 88.00 128 ILE A N 1
ATOM 1033 C CA . ILE A 1 128 ? 9.339 0.455 -6.325 1.00 88.00 128 ILE A CA 1
ATOM 1034 C C . ILE A 1 128 ? 9.601 1.934 -6.586 1.00 88.00 128 ILE A C 1
ATOM 1036 O O . ILE A 1 128 ? 10.373 2.247 -7.491 1.00 88.00 128 ILE A O 1
ATOM 1040 N N . SER A 1 129 ? 9.032 2.836 -5.785 1.00 85.56 129 SER A N 1
ATOM 1041 C CA . SER A 1 129 ? 9.272 4.275 -5.922 1.00 85.56 129 SER A CA 1
ATOM 1042 C C . SER A 1 129 ? 10.765 4.635 -5.888 1.00 85.56 129 SER A C 1
ATOM 1044 O O . SER A 1 129 ? 11.195 5.516 -6.633 1.00 85.56 129 SER A O 1
ATOM 1046 N N . TYR A 1 130 ? 11.567 3.889 -5.117 1.00 83.94 130 TYR A N 1
ATOM 1047 C CA . TYR A 1 130 ? 13.021 4.052 -5.024 1.00 83.94 130 TYR A CA 1
ATOM 1048 C C . TYR A 1 130 ? 13.779 3.652 -6.300 1.00 83.94 130 TYR A C 1
ATOM 1050 O O . TYR A 1 130 ? 14.922 4.061 -6.481 1.00 83.94 130 TYR A O 1
ATOM 1058 N N . TYR A 1 131 ? 13.162 2.858 -7.179 1.00 83.94 131 TYR A N 1
ATOM 1059 C CA . TYR A 1 131 ? 13.763 2.350 -8.420 1.00 83.94 131 TYR A CA 1
ATOM 1060 C C . TYR A 1 131 ? 13.248 3.072 -9.673 1.00 83.94 131 TYR A C 1
ATOM 1062 O O . TYR A 1 131 ? 13.590 2.696 -10.800 1.00 83.94 131 TYR A O 1
ATOM 1070 N N . LEU A 1 132 ? 12.421 4.105 -9.490 1.00 83.25 132 LEU A N 1
ATOM 1071 C CA . LEU A 1 132 ? 11.979 4.994 -10.556 1.00 83.25 132 LEU A CA 1
ATOM 1072 C C . LEU A 1 132 ? 12.973 6.142 -10.710 1.00 83.25 132 LEU A C 1
ATOM 1074 O O . LEU A 1 132 ? 13.218 6.884 -9.762 1.00 83.25 132 LEU A O 1
ATOM 1078 N N . GLU A 1 133 ? 13.482 6.336 -11.924 1.00 80.44 133 GLU A N 1
ATOM 1079 C CA . GLU A 1 133 ? 14.427 7.409 -12.232 1.00 80.44 133 GLU A CA 1
ATOM 1080 C C . GLU A 1 133 ? 13.934 8.302 -13.378 1.00 80.44 133 GLU A C 1
ATOM 1082 O O . GLU A 1 133 ? 13.111 7.919 -14.220 1.00 80.44 133 GLU A O 1
ATOM 1087 N N . GLY A 1 134 ? 14.444 9.535 -13.415 1.00 80.69 134 GLY A N 1
ATOM 1088 C CA . GLY A 1 134 ? 14.178 10.492 -14.488 1.00 80.69 134 GLY A CA 1
ATOM 1089 C C . GLY A 1 134 ? 12.685 10.763 -14.692 1.00 80.69 134 GLY A C 1
ATOM 1090 O O . GLY A 1 134 ? 11.967 11.128 -13.762 1.00 80.69 134 GLY A O 1
ATOM 1091 N N . ARG A 1 135 ? 12.199 10.572 -15.926 1.00 78.38 135 ARG A N 1
ATOM 1092 C CA . ARG A 1 135 ? 10.802 10.873 -16.299 1.00 78.38 135 ARG A CA 1
ATOM 1093 C C . ARG A 1 135 ? 9.774 10.030 -15.542 1.00 78.38 135 ARG A C 1
ATOM 1095 O O . ARG A 1 135 ? 8.643 10.480 -15.374 1.00 78.38 135 ARG A O 1
ATOM 1102 N N . ALA A 1 136 ? 10.143 8.827 -15.104 1.00 82.50 136 ALA A N 1
ATOM 1103 C CA . ALA A 1 136 ? 9.243 7.957 -14.355 1.00 82.50 136 ALA A CA 1
ATOM 1104 C C . ALA A 1 136 ? 9.056 8.424 -12.909 1.00 82.50 136 ALA A C 1
ATOM 1106 O O . ALA A 1 136 ? 7.940 8.368 -12.398 1.00 82.50 136 ALA A O 1
ATOM 1107 N N . HIS A 1 137 ? 10.112 8.960 -12.292 1.00 85.00 137 HIS A N 1
ATOM 1108 C CA . HIS A 1 137 ? 10.044 9.528 -10.949 1.00 85.00 137 HIS A CA 1
ATOM 1109 C C . HIS A 1 137 ? 9.127 10.758 -10.904 1.00 85.00 137 HIS A C 1
ATOM 1111 O O . HIS A 1 137 ? 8.179 10.796 -10.126 1.00 85.00 137 HIS A O 1
ATOM 1117 N N . THR A 1 138 ? 9.322 11.715 -11.819 1.00 83.69 138 THR A N 1
ATOM 1118 C CA . THR A 1 138 ? 8.485 12.928 -11.895 1.00 83.69 138 THR A CA 1
ATOM 1119 C C . THR A 1 138 ? 7.012 12.604 -12.158 1.00 83.69 138 THR A C 1
ATOM 1121 O O . THR A 1 138 ? 6.115 13.242 -11.608 1.00 83.69 138 THR A O 1
ATOM 1124 N N . TRP A 1 139 ? 6.736 11.596 -12.992 1.00 86.56 139 TRP A N 1
ATOM 1125 C CA . TRP A 1 139 ? 5.371 11.109 -13.186 1.00 86.56 139 TRP A CA 1
ATOM 1126 C C . TRP A 1 139 ? 4.794 10.523 -11.892 1.00 86.56 139 TRP A C 1
ATOM 1128 O O . TRP A 1 139 ? 3.656 10.833 -11.534 1.00 86.56 139 TRP A O 1
ATOM 1138 N N . PHE A 1 140 ? 5.576 9.705 -11.185 1.00 85.69 140 PHE A N 1
ATOM 1139 C CA . PHE A 1 140 ? 5.147 9.060 -9.952 1.00 85.69 140 PHE A CA 1
ATOM 1140 C C . PHE A 1 140 ? 4.802 10.069 -8.858 1.00 85.69 140 PHE A C 1
ATOM 1142 O O . PHE A 1 140 ? 3.750 9.924 -8.245 1.00 85.69 140 PHE A O 1
ATOM 1149 N N . GLU A 1 141 ? 5.602 11.120 -8.661 1.00 83.81 141 GLU A N 1
ATOM 1150 C CA . GLU A 1 141 ? 5.309 12.191 -7.694 1.00 83.81 141 GLU A CA 1
ATOM 1151 C C . GLU A 1 141 ? 3.948 12.860 -7.961 1.00 83.81 141 GLU A C 1
ATOM 1153 O O . GLU A 1 141 ? 3.154 13.093 -7.043 1.00 83.81 141 GLU A O 1
ATOM 1158 N N . GLY A 1 142 ? 3.633 13.124 -9.234 1.00 83.50 142 GLY A N 1
ATOM 1159 C CA . GLY A 1 142 ? 2.339 13.682 -9.634 1.00 83.50 142 GLY A CA 1
ATOM 1160 C C . GLY A 1 142 ? 1.179 12.689 -9.503 1.00 83.50 142 GLY A C 1
ATOM 1161 O O . GLY A 1 142 ? 0.055 13.080 -9.170 1.00 83.50 142 GLY A O 1
ATOM 1162 N N . TRP A 1 143 ? 1.438 11.405 -9.758 1.00 83.94 143 TRP A N 1
ATOM 1163 C CA . TRP A 1 143 ? 0.444 10.334 -9.693 1.00 83.94 143 TRP A CA 1
ATOM 1164 C C . TRP A 1 143 ? 0.101 9.927 -8.249 1.00 83.94 143 TRP A C 1
ATOM 1166 O O . TRP A 1 143 ? -1.080 9.727 -7.945 1.00 83.94 143 TRP A O 1
ATOM 1176 N N . SER A 1 144 ? 1.096 9.859 -7.358 1.00 81.56 144 SER A N 1
ATOM 1177 C CA . SER A 1 144 ? 0.960 9.428 -5.959 1.00 81.56 144 SER A CA 1
ATOM 1178 C C . SER A 1 144 ? 0.305 10.490 -5.074 1.00 81.56 144 SER A C 1
ATOM 1180 O O . SER A 1 144 ? -0.538 10.163 -4.242 1.00 81.56 144 SER A O 1
ATOM 1182 N N . SER A 1 145 ? 0.572 11.776 -5.329 1.00 75.19 145 SER A N 1
ATOM 1183 C CA . SER A 1 145 ? 0.030 12.908 -4.555 1.00 75.19 145 SER A CA 1
ATOM 1184 C C . SER A 1 145 ? -1.505 12.995 -4.522 1.00 75.19 145 SER A C 1
ATOM 1186 O O . SER A 1 145 ? -2.070 13.752 -3.735 1.00 75.19 145 SER A O 1
ATOM 1188 N N . ARG A 1 146 ? -2.210 12.264 -5.396 1.00 64.50 146 ARG A N 1
ATOM 1189 C CA . ARG A 1 146 ? -3.675 12.329 -5.544 1.00 64.50 146 ARG A CA 1
ATOM 1190 C C . ARG A 1 146 ? -4.385 11.000 -5.284 1.00 64.50 146 ARG A C 1
ATOM 1192 O O . ARG A 1 146 ? -5.592 10.924 -5.518 1.00 64.50 146 ARG A O 1
ATOM 1199 N N . ARG A 1 147 ? -3.677 9.944 -4.859 1.00 67.06 147 ARG A N 1
ATOM 1200 C CA . ARG A 1 147 ? -4.255 8.598 -4.729 1.00 67.06 147 ARG A CA 1
ATOM 1201 C C . ARG A 1 147 ? -3.846 7.895 -3.441 1.00 67.06 147 ARG A C 1
ATOM 1203 O O . ARG A 1 147 ? -2.671 7.722 -3.169 1.00 67.06 147 ARG A O 1
ATOM 1210 N N . PHE A 1 148 ? -4.853 7.425 -2.709 1.00 67.50 148 PHE A N 1
ATOM 1211 C CA . PHE A 1 148 ? -4.723 6.493 -1.593 1.00 67.50 148 PHE A CA 1
ATOM 1212 C C . PHE A 1 148 ? -5.904 5.509 -1.622 1.00 67.50 148 PHE A C 1
ATOM 1214 O O . PHE A 1 148 ? -7.031 5.954 -1.856 1.00 67.50 148 PHE A O 1
ATOM 1221 N N . PRO A 1 149 ? -5.691 4.202 -1.378 1.00 67.19 149 PRO A N 1
ATOM 1222 C CA . PRO A 1 149 ? -4.406 3.524 -1.171 1.00 67.19 149 PRO A CA 1
ATOM 1223 C C . PRO A 1 149 ? -3.608 3.321 -2.473 1.00 67.19 149 PRO A C 1
ATOM 1225 O O . PRO A 1 149 ? -4.172 3.187 -3.564 1.00 67.19 149 PRO A O 1
ATOM 1228 N N . LEU A 1 150 ? -2.280 3.277 -2.350 1.00 77.06 150 LEU A N 1
ATOM 1229 C CA . LEU A 1 150 ? -1.343 3.035 -3.449 1.00 77.06 150 LEU A CA 1
ATOM 1230 C C . LEU A 1 150 ? -1.240 1.532 -3.746 1.00 77.06 150 LEU A C 1
ATOM 1232 O O . LEU A 1 150 ? -0.270 0.868 -3.403 1.00 77.06 150 LEU A O 1
ATOM 1236 N N . LEU A 1 151 ? -2.282 0.984 -4.369 1.00 86.12 151 LEU A N 1
ATOM 1237 C CA . LEU A 1 151 ? -2.305 -0.419 -4.785 1.00 86.12 151 LEU A CA 1
ATOM 1238 C C . LEU A 1 151 ? -1.412 -0.642 -6.009 1.00 86.12 151 LEU A C 1
ATOM 1240 O O . LEU A 1 151 ? -1.431 0.155 -6.954 1.00 86.12 151 LEU A O 1
ATOM 1244 N N . TRP A 1 152 ? -0.702 -1.772 -6.031 1.00 88.94 152 TRP A N 1
ATOM 1245 C CA . TRP A 1 152 ? 0.196 -2.138 -7.127 1.00 88.94 152 TRP A CA 1
ATOM 1246 C C . TRP A 1 152 ? -0.520 -2.194 -8.481 1.00 88.94 152 TRP A C 1
ATOM 1248 O O . TRP A 1 152 ? -0.024 -1.641 -9.460 1.00 88.94 152 TRP A O 1
ATOM 1258 N N . GLY A 1 153 ? -1.727 -2.767 -8.537 1.00 85.69 153 GLY A N 1
ATOM 1259 C CA . GLY A 1 153 ? -2.521 -2.819 -9.773 1.00 85.69 153 GLY A CA 1
ATOM 1260 C C . GLY A 1 153 ? -2.802 -1.433 -10.370 1.00 85.69 153 GLY A C 1
ATOM 1261 O O . GLY A 1 153 ? -2.600 -1.213 -11.562 1.00 85.69 153 GLY A O 1
ATOM 1262 N N . ASN A 1 154 ? -3.161 -0.460 -9.526 1.00 85.75 154 ASN A N 1
ATOM 1263 C CA . ASN A 1 154 ? -3.419 0.914 -9.967 1.00 85.75 154 ASN A CA 1
ATOM 1264 C C . ASN A 1 154 ? -2.145 1.599 -10.478 1.00 85.75 154 ASN A C 1
ATOM 1266 O O . ASN A 1 154 ? -2.202 2.397 -11.419 1.00 85.75 154 ASN A O 1
ATOM 1270 N N . PHE A 1 155 ? -1.006 1.309 -9.845 1.00 87.12 155 PHE A N 1
ATOM 1271 C CA . PHE A 1 155 ? 0.297 1.805 -10.275 1.00 87.12 155 PHE A CA 1
ATOM 1272 C C . PHE A 1 155 ? 0.669 1.255 -11.656 1.00 87.12 155 PHE A C 1
ATOM 1274 O O . PHE A 1 155 ? 1.009 2.037 -12.543 1.00 87.12 155 PHE A O 1
ATOM 1281 N N . VAL A 1 156 ? 0.533 -0.059 -11.867 1.00 87.75 156 VAL A N 1
ATOM 1282 C CA . VAL A 1 15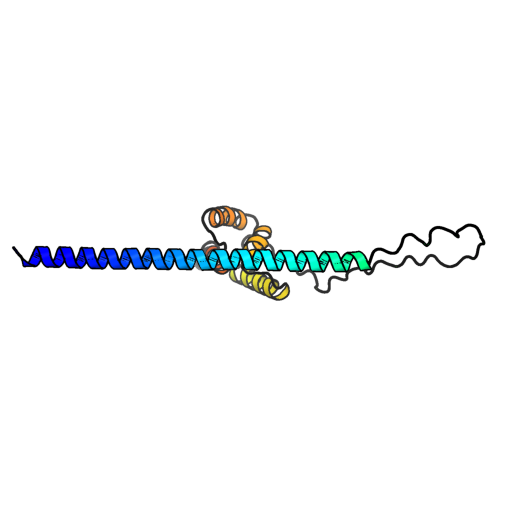6 ? 0.818 -0.716 -13.153 1.00 87.75 156 VAL A CA 1
ATOM 1283 C C . VAL A 1 156 ? -0.053 -0.139 -14.268 1.00 87.75 156 VAL A C 1
ATOM 1285 O O . VAL A 1 156 ? 0.471 0.230 -15.318 1.00 87.75 156 VAL A O 1
ATOM 1288 N N . ASP A 1 157 ? -1.356 0.023 -14.035 1.00 85.56 157 ASP A N 1
ATOM 1289 C CA . ASP A 1 157 ? -2.268 0.613 -15.020 1.00 85.56 157 ASP A CA 1
ATOM 1290 C C . ASP A 1 157 ? -1.886 2.055 -15.378 1.00 85.56 157 ASP A C 1
ATOM 1292 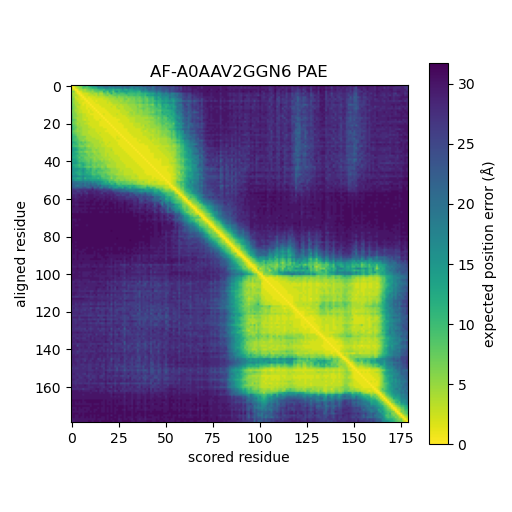O O . ASP A 1 157 ? -1.905 2.446 -16.549 1.00 85.56 157 ASP A O 1
ATOM 1296 N N . GLY A 1 158 ? -1.520 2.861 -14.378 1.00 85.19 158 GLY A N 1
ATOM 1297 C CA . GLY A 1 158 ? -1.043 4.226 -14.589 1.00 85.19 158 GLY A CA 1
ATOM 1298 C C . GLY A 1 158 ? 0.255 4.267 -15.395 1.00 85.19 158 GLY A C 1
ATOM 1299 O O . GLY A 1 158 ? 0.368 5.044 -16.346 1.00 85.19 158 GLY A O 1
ATOM 1300 N N . LEU A 1 159 ? 1.202 3.396 -15.046 1.00 85.56 159 LEU A N 1
ATOM 1301 C CA . LEU A 1 159 ? 2.508 3.297 -15.686 1.00 85.56 159 LEU A CA 1
ATOM 1302 C C . LEU A 1 159 ? 2.373 2.863 -17.150 1.00 85.56 159 LEU A C 1
ATOM 1304 O O . LEU A 1 159 ? 2.959 3.483 -18.037 1.00 85.56 159 LEU A O 1
ATOM 1308 N N . LEU A 1 160 ? 1.553 1.845 -17.427 1.00 83.56 160 LEU A N 1
ATOM 1309 C CA . LEU A 1 160 ? 1.292 1.357 -18.782 1.00 83.56 160 LEU A CA 1
ATOM 1310 C C . LEU A 1 160 ? 0.579 2.400 -19.645 1.00 83.56 160 LEU A C 1
ATOM 1312 O O . LEU A 1 160 ? 0.881 2.512 -20.827 1.00 83.56 160 LEU A O 1
ATOM 1316 N N . ARG A 1 161 ? -0.324 3.209 -19.085 1.00 82.44 161 ARG A N 1
ATOM 1317 C CA . ARG A 1 161 ? -0.960 4.302 -19.841 1.00 82.44 161 ARG A CA 1
ATOM 1318 C C . ARG A 1 161 ? 0.024 5.412 -20.192 1.00 82.44 161 ARG A C 1
ATOM 1320 O O . ARG A 1 161 ? -0.033 5.945 -21.296 1.00 82.44 161 ARG A O 1
ATOM 1327 N N . TRP A 1 162 ? 0.922 5.751 -19.271 1.00 79.50 162 TRP A N 1
ATOM 1328 C CA . TRP A 1 162 ? 1.876 6.840 -19.468 1.00 79.50 162 TRP A CA 1
ATOM 1329 C C . TRP A 1 162 ? 3.042 6.450 -20.387 1.00 79.50 162 TRP A C 1
ATOM 1331 O O . TRP A 1 162 ? 3.420 7.216 -21.273 1.00 79.50 162 TRP A O 1
ATOM 1341 N N . PHE A 1 163 ? 3.585 5.242 -20.216 1.00 75.50 163 PHE A N 1
ATOM 1342 C CA . PHE A 1 163 ? 4.756 4.761 -20.958 1.00 75.50 163 PHE A CA 1
ATOM 1343 C C . PHE A 1 163 ? 4.415 3.805 -22.109 1.00 75.50 163 PHE A C 1
ATOM 1345 O O . PHE A 1 163 ? 5.124 3.788 -23.111 1.00 75.50 163 PHE A O 1
ATOM 1352 N N . GLY A 1 164 ? 3.315 3.053 -22.037 1.00 65.81 164 GLY A N 1
ATOM 1353 C CA . GLY A 1 164 ? 2.910 2.115 -23.094 1.00 65.81 164 GLY A CA 1
ATOM 1354 C C . GLY A 1 164 ? 2.477 2.800 -24.395 1.00 65.81 164 GLY A C 1
ATOM 1355 O O . GLY A 1 164 ? 2.670 2.245 -25.474 1.00 65.81 164 GLY A O 1
ATOM 1356 N N . SER A 1 165 ? 1.990 4.044 -24.331 1.00 59.72 165 SER A N 1
ATOM 1357 C CA . SER A 1 165 ? 1.665 4.829 -25.532 1.00 59.72 165 SER A CA 1
ATOM 1358 C C . SER A 1 165 ? 2.901 5.369 -26.273 1.00 59.72 165 SER A C 1
ATOM 1360 O O . SER A 1 165 ? 2.776 5.762 -27.430 1.00 59.72 165 SER A O 1
ATOM 1362 N N . GLN A 1 166 ? 4.086 5.388 -25.647 1.00 52.84 166 GLN A N 1
ATOM 1363 C CA . GLN A 1 166 ? 5.338 5.869 -26.261 1.00 52.84 166 GLN A CA 1
ATOM 1364 C C . GLN A 1 166 ? 6.047 4.792 -27.103 1.00 52.84 166 GLN A C 1
ATOM 1366 O O . GLN A 1 166 ? 6.911 5.102 -27.922 1.00 52.84 166 GLN A O 1
ATOM 1371 N N . VAL A 1 167 ? 5.682 3.518 -26.924 1.00 49.56 167 VAL A N 1
ATOM 1372 C CA . VAL A 1 167 ? 6.207 2.406 -27.734 1.00 49.56 167 VAL A CA 1
ATOM 1373 C C . VAL A 1 167 ? 5.480 2.326 -29.081 1.00 49.56 167 VAL A C 1
ATOM 1375 O O . VAL A 1 167 ? 6.109 2.073 -30.106 1.00 49.56 167 VAL A O 1
ATOM 1378 N N . GLN A 1 168 ? 4.180 2.637 -29.128 1.00 43.50 168 GLN A N 1
ATOM 1379 C CA . GLN A 1 168 ? 3.414 2.618 -30.383 1.00 43.50 168 GLN A CA 1
ATOM 1380 C C . GLN A 1 168 ? 3.762 3.776 -31.331 1.00 43.50 168 GLN A C 1
ATOM 1382 O O . GLN A 1 168 ? 3.735 3.595 -32.547 1.00 43.50 168 GLN A O 1
ATOM 1387 N N . THR A 1 169 ? 4.147 4.947 -30.819 1.00 42.69 169 THR A N 1
ATOM 1388 C CA . THR A 1 169 ? 4.539 6.084 -31.670 1.00 42.69 169 THR A CA 1
ATOM 1389 C C . THR A 1 169 ? 5.887 5.879 -32.357 1.00 42.69 169 THR A C 1
ATOM 1391 O O . THR A 1 169 ? 6.059 6.351 -33.478 1.00 42.69 169 THR A O 1
ATOM 1394 N N . ASN A 1 170 ? 6.817 5.127 -31.760 1.00 43.84 170 ASN A N 1
ATOM 1395 C CA . ASN A 1 170 ? 8.100 4.826 -32.403 1.00 43.84 170 ASN A CA 1
ATOM 1396 C C . ASN A 1 170 ? 7.982 3.794 -33.532 1.00 43.84 170 ASN A C 1
ATOM 1398 O O . ASN A 1 170 ? 8.704 3.914 -34.518 1.00 43.84 170 ASN A O 1
ATOM 1402 N N . VAL A 1 171 ? 7.054 2.834 -33.439 1.00 45.16 171 VAL A N 1
ATOM 1403 C CA . VAL A 1 171 ? 6.826 1.839 -34.505 1.00 45.16 171 VAL A CA 1
ATOM 1404 C C . VAL A 1 171 ? 6.107 2.465 -35.706 1.00 45.16 171 VAL A C 1
ATOM 1406 O O . VAL A 1 171 ? 6.461 2.196 -36.850 1.00 45.16 171 VAL A O 1
ATOM 1409 N N . ILE A 1 172 ? 5.148 3.366 -35.470 1.00 48.72 172 ILE A N 1
ATOM 1410 C CA . ILE A 1 172 ? 4.433 4.045 -36.564 1.00 48.72 172 ILE A CA 1
ATOM 1411 C C . ILE A 1 172 ? 5.324 5.114 -37.232 1.00 48.72 172 ILE A C 1
ATOM 1413 O O . ILE A 1 172 ? 5.234 5.318 -38.441 1.00 48.72 172 ILE A O 1
ATOM 1417 N N . ALA A 1 173 ? 6.236 5.756 -36.489 1.00 45.94 173 ALA A N 1
ATOM 1418 C CA . ALA A 1 173 ? 7.166 6.739 -37.052 1.00 45.94 173 ALA A CA 1
ATOM 1419 C C . ALA A 1 173 ? 8.279 6.114 -37.916 1.00 45.94 173 ALA A C 1
ATOM 1421 O O . ALA A 1 173 ? 8.660 6.714 -38.919 1.00 45.94 173 ALA A O 1
ATOM 1422 N N . THR A 1 174 ? 8.771 4.907 -37.596 1.00 41.41 174 THR A N 1
ATOM 1423 C CA . THR A 1 174 ? 9.796 4.245 -38.434 1.00 41.41 174 THR A CA 1
ATOM 1424 C C . THR A 1 174 ? 9.233 3.681 -39.738 1.00 41.41 174 THR A C 1
ATOM 1426 O O . THR A 1 174 ? 9.959 3.620 -40.728 1.00 41.41 174 THR A O 1
ATOM 1429 N N . CYS A 1 175 ? 7.943 3.330 -39.796 1.00 50.34 175 CYS A N 1
ATOM 1430 C CA . CYS A 1 175 ? 7.320 2.870 -41.042 1.00 50.34 175 CYS A CA 1
ATOM 1431 C C . CYS A 1 175 ? 7.040 3.993 -42.057 1.00 50.34 175 CYS A C 1
ATOM 1433 O O . CYS A 1 175 ? 6.915 3.699 -43.241 1.00 50.34 175 CYS A O 1
ATOM 1435 N N . ASN A 1 176 ? 7.004 5.264 -41.638 1.00 50.03 176 ASN A N 1
ATOM 1436 C CA . ASN A 1 176 ? 6.723 6.403 -42.527 1.00 50.03 176 ASN A CA 1
ATOM 1437 C C . ASN A 1 176 ? 7.975 7.163 -43.015 1.00 50.03 176 ASN A C 1
ATOM 1439 O O . ASN A 1 176 ? 7.839 8.202 -43.655 1.00 50.03 176 ASN A O 1
ATOM 1443 N N . GLN A 1 177 ? 9.188 6.668 -42.741 1.00 46.34 177 GLN A N 1
ATOM 1444 C CA . GLN A 1 177 ? 10.449 7.239 -43.256 1.00 46.34 177 GLN A CA 1
ATOM 1445 C C . GLN A 1 177 ? 11.170 6.336 -44.277 1.00 46.34 177 GLN A C 1
ATOM 1447 O O . GLN A 1 177 ? 12.320 6.598 -44.619 1.00 46.34 177 GLN A O 1
ATOM 1452 N N . LEU A 1 178 ? 10.505 5.289 -44.781 1.00 47.50 178 LEU A N 1
ATOM 1453 C CA . LEU A 1 178 ? 11.044 4.366 -45.794 1.00 47.50 178 LEU A CA 1
ATOM 1454 C C . LEU A 1 178 ? 10.227 4.333 -47.105 1.00 47.50 178 LEU A C 1
ATOM 1456 O O . LEU A 1 178 ? 10.302 3.344 -47.832 1.00 47.50 178 LEU A O 1
ATOM 1460 N N . GLN A 1 179 ? 9.467 5.390 -47.420 1.00 35.09 179 GLN A N 1
ATOM 1461 C CA . GLN A 1 179 ? 8.860 5.572 -48.750 1.00 35.09 179 GLN A CA 1
ATOM 1462 C C . GLN A 1 179 ? 9.605 6.609 -49.583 1.00 35.09 179 GLN A C 1
ATOM 1464 O O . GLN A 1 179 ? 9.961 7.668 -49.020 1.00 35.09 179 GLN A O 1
#

Radius of gyration: 32.92 Å; Cα contacts (8 Å, |Δi|>4): 59; chains: 1; bounding box: 110×38×91 Å